Protein AF-A0A3L6JU92-F1 (afdb_monomer_lite)

Radius of gyration: 30.7 Å; chains: 1; bounding box: 66×72×70 Å

pLDDT: mean 80.14, std 21.52, range [29.12, 98.44]

Foldseek 3Di:
DVVVVVVVVVCVVVVCDDPPDHDDDPDDDDDDDDPVVVVVVVCVPPVDDDPPPCVVVVVVVVVVVVLVVLLLVLLVVLLVHKAFLVRSQVVSCVPVVDGDDPVSRPVSLVVCVVVVQKDWDFPDPDDDTGIIIHGDPNNNVVSVVVVVVVVVVVCVVQVVVWFAAPQPRDTDGPFADWDDDPNDIGGHNYPVSVVVVVVVD

Sequence (201 aa):
MKRWVDRYFRLCREGYISGNTFVRDENESRSQYDSGLVLGIAWSVCGMSKPQDDSAQTQKEMSDIISDFSQFYVLLLLSEGALHGYGLIKHFRKRTGMTLSAGTLYPFLQKLEQRRLISQSDMSVGKRPKLVYSLTKKGRKFTEGLFRRFAAMTASAIEPSLETCACCGVRVYGGGHHEEVGGKIMAFCCRHCAAAFKRQT

Structure (mmCIF, N/CA/C/O backbone):
data_AF-A0A3L6JU92-F1
#
_entry.id   AF-A0A3L6JU92-F1
#
loop_
_atom_site.group_PDB
_atom_site.id
_atom_site.type_symbol
_atom_site.label_atom_id
_atom_site.label_alt_id
_atom_site.label_comp_id
_atom_site.label_asym_id
_atom_site.label_entity_id
_atom_site.label_seq_id
_atom_site.pdbx_PDB_ins_code
_atom_site.Cartn_x
_atom_site.Cartn_y
_atom_site.Cartn_z
_atom_site.occupancy
_atom_site.B_iso_or_equiv
_atom_site.auth_seq_id
_atom_site.auth_comp_id
_atom_site.auth_asym_id
_atom_site.auth_atom_id
_atom_site.pdbx_PDB_model_num
ATOM 1 N N . MET A 1 1 ? 33.963 52.609 19.189 1.00 41.31 1 MET A N 1
ATOM 2 C CA . MET A 1 1 ? 32.569 52.260 18.834 1.00 41.31 1 MET A CA 1
ATOM 3 C C . MET A 1 1 ? 32.224 52.604 17.376 1.00 41.31 1 MET A C 1
ATOM 5 O O . MET A 1 1 ? 31.940 51.676 16.636 1.00 41.31 1 MET A O 1
ATOM 9 N N . LYS A 1 2 ? 32.361 53.859 16.901 1.00 40.81 2 LYS A N 1
ATOM 10 C CA . LYS A 1 2 ? 32.073 54.234 15.488 1.00 40.81 2 LYS A CA 1
ATOM 11 C C . LYS A 1 2 ? 32.932 53.511 14.426 1.00 40.81 2 LYS A C 1
ATOM 13 O O . LYS A 1 2 ? 32.393 52.980 13.469 1.00 40.81 2 LYS A O 1
ATOM 18 N N . ARG A 1 3 ? 34.246 53.354 14.660 1.00 42.22 3 ARG A N 1
ATOM 19 C CA . ARG A 1 3 ? 35.174 52.654 13.734 1.00 42.22 3 ARG A CA 1
ATOM 20 C C . ARG A 1 3 ? 34.853 51.171 13.482 1.00 42.22 3 ARG A C 1
ATOM 22 O O . ARG A 1 3 ? 35.354 50.616 12.511 1.00 42.22 3 ARG A O 1
ATOM 29 N N . TRP A 1 4 ? 34.078 50.523 14.354 1.00 44.81 4 TRP A N 1
ATOM 30 C CA . TRP A 1 4 ? 33.784 49.089 14.251 1.00 44.81 4 TRP A CA 1
ATOM 31 C C . TRP A 1 4 ? 32.536 48.824 13.400 1.00 44.81 4 TRP A C 1
ATOM 33 O O . TRP A 1 4 ? 32.557 47.960 12.529 1.00 44.81 4 TRP A O 1
ATOM 43 N N . VAL A 1 5 ? 31.499 49.648 13.570 1.00 51.84 5 VAL A N 1
ATOM 44 C CA . VAL A 1 5 ? 30.265 49.592 12.770 1.00 51.84 5 VAL A CA 1
ATOM 45 C C . VAL A 1 5 ? 30.562 49.889 11.297 1.00 51.84 5 VAL A C 1
ATOM 47 O O . VAL A 1 5 ? 30.142 49.136 10.422 1.00 51.84 5 VAL A O 1
ATOM 50 N N . ASP A 1 6 ? 31.392 50.899 11.019 1.00 53.16 6 ASP A N 1
ATOM 51 C CA . ASP A 1 6 ? 31.799 51.236 9.647 1.00 53.16 6 ASP A CA 1
ATOM 52 C C . ASP A 1 6 ? 32.640 50.135 8.980 1.00 53.16 6 ASP A C 1
ATOM 54 O O . ASP A 1 6 ? 32.612 49.987 7.757 1.00 53.16 6 ASP A O 1
ATOM 58 N N . ARG A 1 7 ? 33.389 49.347 9.766 1.00 53.94 7 ARG A N 1
ATOM 59 C CA . ARG A 1 7 ? 34.161 48.202 9.260 1.00 53.94 7 ARG A CA 1
ATOM 60 C C . ARG A 1 7 ? 33.241 47.016 8.953 1.00 53.94 7 ARG A C 1
ATOM 62 O O . ARG A 1 7 ? 33.395 46.404 7.903 1.00 53.94 7 ARG A O 1
ATOM 69 N N . TYR A 1 8 ? 32.249 46.745 9.803 1.00 56.06 8 TYR A N 1
ATOM 70 C CA . TYR A 1 8 ? 31.265 45.676 9.596 1.00 56.06 8 TYR A CA 1
ATOM 71 C C . TYR A 1 8 ? 30.412 45.905 8.336 1.00 56.06 8 TYR A C 1
ATOM 73 O O . TYR A 1 8 ? 30.305 45.026 7.484 1.00 56.06 8 TYR A O 1
ATOM 81 N N . PHE A 1 9 ? 29.888 47.122 8.147 1.00 53.84 9 PHE A N 1
ATOM 82 C CA . PHE A 1 9 ? 29.114 47.469 6.948 1.00 53.84 9 PHE A CA 1
ATOM 83 C C . PHE A 1 9 ? 29.938 47.442 5.653 1.00 53.84 9 PHE A C 1
ATOM 85 O O . PHE A 1 9 ? 29.368 47.229 4.583 1.00 53.84 9 PHE A O 1
ATOM 92 N N . ARG A 1 10 ? 31.258 47.655 5.728 1.00 57.94 10 ARG A N 1
ATOM 93 C CA . ARG A 1 10 ? 32.163 47.555 4.575 1.00 57.94 10 ARG A CA 1
ATOM 94 C C . ARG A 1 10 ? 32.380 46.096 4.166 1.00 57.94 10 ARG A C 1
ATOM 96 O O . ARG A 1 10 ? 32.193 45.768 3.002 1.00 57.94 10 ARG A O 1
ATOM 103 N N . LEU A 1 11 ? 32.625 45.218 5.140 1.00 53.25 11 LEU A N 1
ATOM 104 C CA . LEU A 1 11 ? 32.840 43.783 4.915 1.00 53.25 11 LEU A CA 1
ATOM 105 C C . LEU A 1 11 ? 31.586 43.053 4.404 1.00 53.25 11 LEU A C 1
ATOM 107 O O . LEU A 1 11 ? 31.700 42.171 3.557 1.00 53.25 11 LEU A O 1
ATOM 111 N N . CYS A 1 12 ? 30.385 43.457 4.838 1.00 53.75 12 CYS A N 1
ATOM 112 C CA . CYS A 1 12 ? 29.135 42.958 4.247 1.00 53.75 12 CYS A CA 1
ATOM 113 C C . CYS A 1 12 ? 28.950 43.414 2.791 1.00 53.75 12 CYS A C 1
ATOM 115 O O . CYS A 1 12 ? 28.436 42.660 1.971 1.00 53.75 12 CYS A O 1
ATOM 117 N N . ARG A 1 13 ? 29.368 44.642 2.450 1.00 52.06 13 ARG A N 1
ATOM 118 C CA . ARG A 1 13 ? 29.238 45.193 1.089 1.00 52.06 13 ARG A CA 1
ATOM 119 C C . ARG A 1 13 ? 30.250 44.581 0.114 1.00 52.06 13 ARG A C 1
ATOM 121 O O . ARG A 1 13 ? 29.962 44.484 -1.071 1.00 52.06 13 ARG A O 1
ATOM 128 N N . GLU A 1 14 ? 31.400 44.155 0.630 1.00 47.53 14 GLU A N 1
ATOM 129 C CA . GLU A 1 14 ? 32.474 43.470 -0.103 1.00 47.53 14 GLU A CA 1
ATOM 130 C C . GLU A 1 14 ? 32.277 41.939 -0.172 1.00 47.53 14 GLU A C 1
ATOM 132 O O . GLU A 1 14 ? 33.113 41.242 -0.737 1.00 47.53 14 GLU A O 1
ATOM 137 N N . GLY A 1 15 ? 31.169 41.404 0.364 1.00 44.56 15 GLY A N 1
ATOM 138 C CA . GLY A 1 15 ? 30.793 39.990 0.224 1.00 44.56 15 GLY A CA 1
ATOM 139 C C . GLY A 1 15 ? 31.540 39.010 1.137 1.00 44.56 15 GLY A C 1
ATOM 140 O O . GLY A 1 15 ? 31.366 37.804 0.997 1.00 44.56 15 GLY A O 1
ATOM 141 N N . TYR A 1 16 ? 32.325 39.500 2.101 1.00 44.38 16 TYR A N 1
ATOM 142 C CA . TYR A 1 16 ? 33.083 38.658 3.042 1.00 44.38 16 TYR A CA 1
ATOM 143 C C . TYR A 1 16 ? 32.228 38.062 4.172 1.00 44.38 16 TYR A C 1
ATOM 145 O O . TYR A 1 16 ? 32.711 37.241 4.951 1.00 44.38 16 TYR A O 1
ATOM 153 N N . ILE A 1 17 ? 30.960 38.471 4.281 1.00 48.62 17 ILE A N 1
ATOM 154 C CA . ILE A 1 17 ? 30.013 37.978 5.284 1.00 48.62 17 ILE A CA 1
ATOM 155 C C . ILE A 1 17 ? 28.698 37.646 4.572 1.00 48.62 17 ILE A C 1
ATOM 157 O O . ILE A 1 17 ? 27.932 38.542 4.221 1.00 48.62 17 ILE A O 1
ATOM 161 N N . SER A 1 18 ? 28.427 36.356 4.366 1.00 38.25 18 SER A N 1
ATOM 162 C CA . SER A 1 18 ? 27.116 35.854 3.944 1.00 38.25 18 SER A CA 1
ATOM 163 C C . SER A 1 18 ? 26.576 34.914 5.014 1.00 38.25 18 SER A C 1
ATOM 165 O O . SER A 1 18 ? 27.141 33.844 5.242 1.00 38.25 18 SER A O 1
ATOM 167 N N . GLY A 1 19 ? 25.484 35.298 5.673 1.00 42.59 19 GLY A N 1
ATOM 168 C CA . GLY A 1 19 ? 24.901 34.478 6.734 1.00 42.59 19 GLY A CA 1
ATOM 169 C C . GLY A 1 19 ? 25.833 34.309 7.940 1.00 42.59 19 GLY A C 1
ATOM 170 O O . GLY A 1 19 ? 26.910 34.890 8.011 1.00 42.59 19 GLY A O 1
ATOM 171 N N . ASN A 1 20 ? 25.389 33.537 8.927 1.00 42.16 20 ASN A N 1
ATOM 172 C CA . ASN A 1 20 ? 25.967 33.417 10.274 1.00 42.16 20 ASN A CA 1
ATOM 173 C C . ASN A 1 20 ? 27.385 32.794 10.366 1.00 42.16 20 ASN A C 1
ATOM 175 O O . ASN A 1 20 ? 27.765 32.268 11.410 1.00 42.16 20 ASN A O 1
ATOM 179 N N . THR A 1 21 ? 28.181 32.830 9.302 1.00 39.19 21 THR A N 1
ATOM 180 C CA . THR A 1 21 ? 29.506 32.210 9.225 1.00 39.19 21 THR A CA 1
ATOM 181 C C . THR A 1 21 ? 30.574 33.257 8.944 1.00 39.19 21 THR A C 1
ATOM 183 O O . THR A 1 21 ? 30.688 33.780 7.840 1.00 39.19 21 THR A O 1
ATOM 186 N N . PHE A 1 22 ? 31.372 33.548 9.969 1.00 37.78 22 PHE A N 1
ATOM 187 C CA . PHE A 1 22 ? 32.614 34.304 9.858 1.00 37.78 22 PHE A CA 1
ATOM 188 C C . PHE A 1 22 ? 33.692 33.388 9.256 1.00 37.78 22 PHE A C 1
ATOM 190 O O . PHE A 1 22 ? 33.994 32.340 9.834 1.00 37.78 22 PHE A O 1
ATOM 197 N N . VAL A 1 23 ? 34.251 33.747 8.095 1.00 38.84 23 VAL A N 1
ATOM 198 C CA . VAL A 1 23 ? 35.410 33.042 7.525 1.00 38.84 23 VAL A CA 1
ATOM 199 C C . VAL A 1 23 ? 36.610 33.308 8.435 1.00 38.84 23 VAL A C 1
ATOM 201 O O . VAL A 1 23 ? 36.960 34.455 8.703 1.00 38.84 23 VAL A O 1
ATOM 204 N N . ARG A 1 24 ? 37.192 32.232 8.969 1.00 34.03 24 ARG A N 1
ATOM 205 C CA . ARG A 1 24 ? 38.372 32.255 9.841 1.00 34.03 24 ARG A CA 1
ATOM 206 C C . ARG A 1 24 ? 39.581 32.749 9.047 1.00 34.03 24 ARG A C 1
ATOM 208 O O . ARG A 1 24 ? 40.009 32.061 8.128 1.00 34.03 24 ARG A O 1
ATOM 215 N N . ASP A 1 25 ? 40.140 33.884 9.448 1.00 30.48 25 ASP A N 1
ATOM 216 C CA . ASP A 1 25 ? 41.501 34.277 9.085 1.00 30.48 25 ASP A CA 1
ATOM 217 C C . ASP A 1 25 ? 42.452 33.748 10.176 1.00 30.48 25 ASP A C 1
ATOM 219 O O . ASP A 1 25 ? 42.245 33.996 11.370 1.00 30.48 25 ASP A O 1
ATOM 223 N N . GLU A 1 26 ? 43.442 32.938 9.794 1.00 36.06 26 GLU A N 1
ATOM 224 C CA . GLU A 1 26 ? 44.390 32.276 10.702 1.00 36.06 26 GLU A CA 1
ATOM 225 C C . GLU A 1 26 ? 45.499 33.229 11.170 1.00 36.06 26 GLU A C 1
ATOM 227 O O . GLU A 1 26 ? 46.673 32.897 11.060 1.00 36.06 26 GLU A O 1
ATOM 232 N N . ASN A 1 27 ? 45.181 34.427 11.677 1.00 35.81 27 ASN A N 1
ATOM 233 C CA . ASN A 1 27 ? 46.196 35.226 12.376 1.00 35.81 27 ASN A CA 1
ATOM 234 C C . ASN A 1 27 ? 45.660 36.431 13.170 1.00 35.81 27 ASN A C 1
ATOM 236 O O . ASN A 1 27 ? 46.101 37.549 12.940 1.00 35.81 27 ASN A O 1
ATOM 240 N N . GLU A 1 28 ? 44.755 36.265 14.144 1.00 33.09 28 GLU A N 1
ATOM 241 C CA . GLU A 1 28 ? 44.683 37.276 15.216 1.00 33.09 28 GLU A CA 1
ATOM 242 C C . GLU A 1 28 ? 44.040 36.799 16.524 1.00 33.09 28 GLU A C 1
ATOM 244 O O . GLU A 1 28 ? 43.070 36.042 16.575 1.00 33.09 28 GLU A O 1
ATOM 249 N N . SER A 1 29 ? 44.652 37.249 17.612 1.00 29.12 29 SER A N 1
ATOM 250 C CA . SER A 1 29 ? 44.500 36.807 18.991 1.00 29.12 29 SER A CA 1
ATOM 251 C C . SER A 1 29 ? 43.124 37.105 19.597 1.00 29.12 29 SER A C 1
ATOM 253 O O . SER A 1 29 ? 42.680 38.247 19.662 1.00 29.12 29 SER A O 1
ATOM 255 N N . ARG A 1 30 ? 42.501 36.043 20.119 1.00 35.50 30 ARG A N 1
ATOM 256 C CA . ARG A 1 30 ? 41.515 35.958 21.216 1.00 35.50 30 ARG A CA 1
ATOM 257 C C . ARG A 1 30 ? 40.976 37.302 21.754 1.00 35.50 30 ARG A C 1
ATOM 259 O O . ARG A 1 30 ? 41.591 37.932 22.610 1.00 35.50 30 ARG A O 1
ATOM 266 N N . SER A 1 31 ? 39.750 37.650 21.363 1.00 33.78 31 SER A N 1
ATOM 267 C CA . SER A 1 31 ? 38.933 38.645 22.061 1.00 33.78 31 SER A CA 1
ATOM 268 C C . SER A 1 31 ? 37.570 38.046 22.411 1.00 33.78 31 SER A C 1
ATOM 270 O O . SER A 1 31 ? 36.797 37.662 21.536 1.00 33.78 31 SER A O 1
ATOM 272 N N . GLN A 1 32 ? 37.327 37.898 23.715 1.00 38.41 32 GLN A N 1
ATOM 273 C CA . GLN A 1 32 ? 36.057 37.493 24.314 1.00 38.41 32 GLN A CA 1
ATOM 274 C C . GLN A 1 32 ? 35.015 38.591 24.083 1.00 38.41 32 GLN A C 1
ATOM 276 O O . GLN A 1 32 ? 34.935 39.543 24.854 1.00 38.41 32 GLN A O 1
ATOM 281 N N . TYR A 1 33 ? 34.186 38.445 23.057 1.00 43.53 33 TYR A N 1
ATOM 282 C CA . TYR A 1 33 ? 32.917 39.157 22.985 1.00 43.53 33 TYR A CA 1
ATOM 283 C C . TYR A 1 33 ? 31.825 38.148 22.661 1.00 43.53 33 TYR A C 1
ATOM 285 O O . TYR A 1 33 ? 31.923 37.414 21.679 1.00 43.53 33 TYR A O 1
ATOM 293 N N . ASP A 1 34 ? 30.820 38.084 23.535 1.00 42.22 34 ASP A N 1
ATOM 294 C CA . ASP A 1 34 ? 29.645 37.235 23.372 1.00 42.22 34 ASP A CA 1
ATOM 295 C C . ASP A 1 34 ? 28.876 37.691 22.126 1.00 42.22 34 ASP A C 1
ATOM 297 O O . ASP A 1 34 ? 28.191 38.721 22.110 1.00 42.22 34 ASP A O 1
ATOM 301 N N . SER A 1 35 ? 29.067 36.945 21.042 1.00 47.22 35 SER A N 1
ATOM 302 C CA . SER A 1 35 ? 28.526 37.211 19.712 1.00 47.22 35 SER A CA 1
ATOM 303 C C . SER A 1 35 ? 26.995 37.283 19.706 1.00 47.22 35 SER A C 1
ATOM 305 O O . SER A 1 35 ? 26.427 37.936 18.830 1.00 47.22 35 SER A O 1
ATOM 307 N N . GLY A 1 36 ? 26.324 36.716 20.716 1.00 49.19 36 GLY A N 1
ATOM 308 C CA . GLY A 1 36 ? 24.875 36.815 20.889 1.00 49.19 36 GLY A CA 1
ATOM 309 C C . GLY A 1 36 ? 24.380 38.227 21.223 1.00 49.19 36 GLY A C 1
ATOM 310 O O . GLY A 1 36 ? 23.327 38.639 20.734 1.00 49.19 36 GLY A O 1
ATOM 311 N N . LEU A 1 37 ? 25.142 39.008 21.997 1.00 49.94 37 LEU A N 1
ATOM 312 C CA . LEU A 1 37 ? 24.703 40.334 22.451 1.00 49.94 37 LEU A CA 1
ATOM 313 C C . LEU A 1 37 ? 24.786 41.381 21.329 1.00 49.94 37 LEU A C 1
ATOM 315 O O . LEU A 1 37 ? 23.904 42.227 21.179 1.00 49.94 37 LEU A O 1
ATOM 319 N N . VAL A 1 38 ? 25.833 41.297 20.504 1.00 53.28 38 VAL A N 1
ATOM 320 C CA . VAL A 1 38 ? 26.065 42.220 19.382 1.00 53.28 38 VAL A CA 1
ATOM 321 C C . VAL A 1 38 ? 25.067 41.969 18.245 1.00 53.28 38 VAL A C 1
ATOM 323 O O . VAL A 1 38 ? 24.542 42.924 17.670 1.00 53.28 38 VAL A O 1
ATOM 326 N N . LEU A 1 39 ? 24.733 40.701 17.974 1.00 53.81 39 LEU A N 1
ATOM 327 C CA . LEU A 1 39 ? 23.690 40.322 17.011 1.00 53.81 39 LEU A CA 1
ATOM 328 C C . LEU A 1 39 ? 22.283 40.720 17.494 1.00 53.81 39 LEU A C 1
ATOM 330 O O . LEU A 1 39 ? 21.469 41.190 16.699 1.00 53.81 39 LEU A O 1
ATOM 334 N N . GLY A 1 40 ? 22.008 40.611 18.799 1.00 51.66 40 GLY A N 1
ATOM 335 C CA . GLY A 1 40 ? 20.731 41.024 19.390 1.00 51.66 40 GLY A CA 1
ATOM 336 C C . GLY A 1 40 ? 20.456 42.528 19.276 1.00 51.66 40 GLY A C 1
ATOM 337 O O . GLY A 1 40 ? 19.343 42.932 18.940 1.00 51.66 40 GLY A O 1
ATOM 338 N N . ILE A 1 41 ? 21.478 43.365 19.489 1.00 57.53 41 ILE A N 1
ATOM 339 C CA . ILE A 1 41 ? 21.356 44.826 19.353 1.00 57.53 41 ILE A CA 1
ATOM 340 C C . ILE A 1 41 ? 21.172 45.223 17.880 1.00 57.53 41 ILE A C 1
ATOM 342 O O . ILE A 1 41 ? 20.345 46.084 17.582 1.00 57.53 41 ILE A O 1
ATOM 346 N N . ALA A 1 42 ? 21.874 44.567 16.948 1.00 54.28 42 ALA A N 1
ATOM 347 C CA . ALA A 1 42 ? 21.726 44.826 15.514 1.00 54.28 42 ALA A CA 1
ATOM 348 C C . ALA A 1 42 ? 20.294 44.552 15.008 1.00 54.28 42 ALA A C 1
ATOM 350 O O . ALA A 1 42 ? 19.745 45.351 14.247 1.00 54.28 42 ALA A O 1
ATOM 351 N N . TRP A 1 43 ? 19.648 43.481 15.486 1.00 52.50 43 TRP A N 1
ATOM 352 C CA . TRP A 1 43 ? 18.254 43.178 15.136 1.00 52.50 43 TRP A CA 1
ATOM 353 C C . TRP A 1 43 ? 17.253 44.207 15.663 1.00 52.50 43 TRP A C 1
ATOM 355 O O . TRP A 1 43 ? 16.300 44.546 14.962 1.00 52.50 43 TRP A O 1
ATOM 365 N N . SER A 1 44 ? 17.469 44.731 16.871 1.00 50.47 44 SER A N 1
ATOM 366 C CA . SER A 1 44 ? 16.529 45.667 17.496 1.00 50.47 44 SER A CA 1
ATOM 367 C C . SER A 1 44 ? 16.568 47.072 16.880 1.00 50.47 44 SER A C 1
ATOM 369 O O . SER A 1 44 ? 15.600 47.816 17.015 1.00 50.47 44 SER A O 1
ATOM 371 N N . VAL A 1 45 ? 17.666 47.440 16.208 1.00 56.94 45 VAL A N 1
ATOM 372 C CA . VAL A 1 45 ? 17.879 48.784 15.637 1.00 56.94 45 VAL A CA 1
ATOM 373 C C . VAL A 1 45 ? 17.476 48.871 14.158 1.00 56.94 45 VAL A C 1
ATOM 375 O O . VAL A 1 45 ? 17.015 49.921 13.720 1.00 56.94 45 VAL A O 1
ATOM 378 N N . CYS A 1 46 ? 17.605 47.790 13.380 1.00 55.66 46 CYS A N 1
ATOM 379 C CA . CYS A 1 46 ? 17.367 47.826 11.928 1.00 55.66 46 CYS A CA 1
ATOM 380 C C . CYS A 1 46 ? 15.937 47.472 11.478 1.00 55.66 46 CYS A C 1
ATOM 382 O O . CYS A 1 46 ? 15.671 47.527 10.281 1.00 55.66 46 CYS A O 1
ATOM 384 N N . GLY A 1 47 ? 15.017 47.102 12.378 1.00 45.94 47 GLY A N 1
ATOM 385 C CA . GLY A 1 47 ? 13.631 46.772 12.000 1.00 45.94 47 GLY A CA 1
ATOM 386 C C . GLY A 1 47 ? 13.505 45.612 10.998 1.00 45.94 47 GLY A C 1
ATOM 387 O O . GLY A 1 47 ? 12.479 45.476 10.337 1.00 45.94 47 GLY A O 1
ATOM 388 N N . MET A 1 48 ? 14.545 44.784 10.861 1.00 44.91 48 MET A N 1
ATOM 389 C CA . MET A 1 48 ? 14.539 43.625 9.975 1.00 44.91 48 MET A CA 1
ATOM 390 C C . MET A 1 48 ? 13.852 42.466 10.698 1.00 44.91 48 MET A C 1
ATOM 392 O O . MET A 1 48 ? 14.248 42.093 11.805 1.00 44.91 48 MET A O 1
ATOM 396 N N . SER A 1 49 ? 12.807 41.910 10.087 1.00 52.00 49 SER A N 1
ATOM 397 C CA . SER A 1 49 ? 12.138 40.696 10.555 1.00 52.00 49 SER A CA 1
ATOM 398 C C . SER A 1 49 ? 13.160 39.573 10.763 1.00 52.00 49 SER A C 1
ATOM 400 O O . SER A 1 49 ? 14.097 39.417 9.977 1.00 52.00 49 SER A O 1
ATOM 402 N N . LYS A 1 50 ? 12.991 38.787 11.840 1.00 52.25 50 LYS A N 1
ATOM 403 C CA . LYS A 1 50 ? 13.815 37.593 12.085 1.00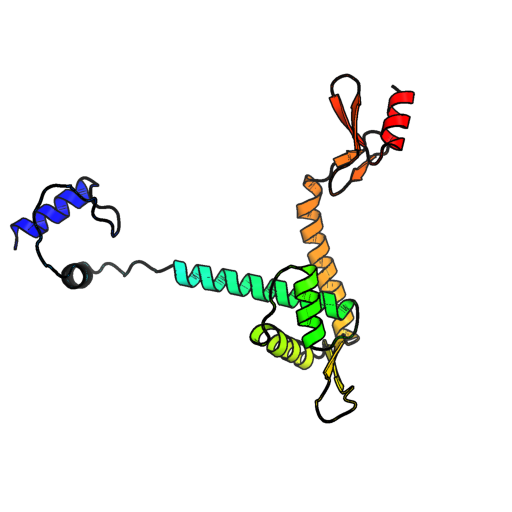 52.25 50 LYS A CA 1
ATOM 404 C C . LYS A 1 50 ? 13.798 36.697 10.835 1.00 52.25 50 LYS A C 1
ATOM 406 O O . LYS A 1 50 ? 12.721 36.545 10.254 1.00 52.25 50 LYS A O 1
ATOM 411 N N . PRO A 1 51 ? 14.930 36.083 10.442 1.00 50.12 51 PRO A N 1
ATOM 412 C CA . PRO A 1 51 ? 14.910 35.048 9.415 1.00 50.12 51 PRO A CA 1
ATOM 413 C C . PRO A 1 51 ? 13.921 33.959 9.848 1.00 50.12 51 PRO A C 1
ATOM 415 O O . PRO A 1 51 ? 13.993 33.473 10.979 1.00 50.12 51 PRO A O 1
ATOM 418 N N . GLN A 1 52 ? 12.947 33.654 8.989 1.00 56.38 52 GLN A N 1
ATOM 419 C CA . GLN A 1 52 ? 11.987 32.585 9.235 1.00 56.38 52 GLN A CA 1
ATOM 420 C C . GLN A 1 52 ? 12.754 31.262 9.254 1.00 56.38 52 GLN A C 1
ATOM 422 O O . GLN A 1 52 ? 13.482 30.936 8.320 1.00 56.38 52 GLN A O 1
ATOM 427 N N . ASP A 1 53 ? 12.650 30.536 10.363 1.00 55.69 53 ASP A N 1
ATOM 428 C CA . ASP A 1 53 ? 13.214 29.198 10.484 1.00 55.69 53 ASP A CA 1
ATOM 429 C C . ASP A 1 53 ? 12.306 28.204 9.744 1.00 55.69 53 ASP A C 1
ATOM 431 O O . ASP A 1 53 ? 11.469 27.518 10.334 1.00 55.69 53 ASP A O 1
ATOM 435 N N . ASP A 1 54 ? 12.455 28.156 8.420 1.00 62.28 54 ASP A N 1
ATOM 436 C CA . ASP A 1 54 ? 11.720 27.250 7.530 1.00 62.28 54 ASP A CA 1
ATOM 437 C C . ASP A 1 54 ? 12.072 25.765 7.776 1.00 62.28 54 ASP A C 1
ATOM 439 O O . ASP A 1 54 ? 11.387 24.857 7.289 1.00 62.28 54 ASP A O 1
ATOM 443 N N . SER A 1 55 ? 13.119 25.484 8.565 1.00 64.25 55 SER A N 1
ATOM 444 C CA . SER A 1 55 ? 13.592 24.123 8.831 1.00 64.25 55 SER A CA 1
ATOM 445 C C . SER A 1 55 ? 12.629 23.332 9.723 1.00 64.25 55 SER A C 1
ATOM 447 O O . SER A 1 55 ? 12.362 22.159 9.451 1.00 64.25 55 SER A O 1
ATOM 449 N N . ALA A 1 56 ? 12.029 23.975 10.731 1.00 74.12 56 ALA A N 1
ATOM 450 C CA . ALA A 1 56 ? 11.047 23.348 11.615 1.00 74.12 56 ALA A CA 1
ATOM 451 C C . ALA A 1 56 ? 9.719 23.064 10.891 1.00 74.12 56 ALA A C 1
ATOM 453 O O . ALA A 1 56 ? 9.097 22.017 11.098 1.00 74.12 56 ALA A O 1
ATOM 454 N N . GLN A 1 57 ? 9.307 23.973 10.003 1.00 80.00 57 GLN A N 1
ATOM 455 C CA . GLN A 1 57 ? 8.099 23.821 9.194 1.00 80.00 57 GLN A CA 1
ATOM 456 C C . GLN A 1 57 ? 8.239 22.655 8.202 1.00 80.00 57 GLN A C 1
ATOM 458 O O . GLN A 1 57 ? 7.378 21.776 8.156 1.00 80.00 57 GLN A O 1
ATOM 463 N N . THR A 1 58 ? 9.371 22.584 7.497 1.00 82.75 58 THR A N 1
ATOM 464 C CA . THR A 1 58 ? 9.670 21.504 6.542 1.00 82.75 58 THR A CA 1
ATOM 465 C C . THR A 1 58 ? 9.707 20.131 7.228 1.00 82.75 58 THR A C 1
ATOM 467 O O . THR A 1 58 ? 9.147 19.156 6.725 1.00 82.75 58 THR A O 1
ATOM 470 N N . GLN A 1 59 ? 10.307 20.040 8.423 1.00 82.56 59 GLN A N 1
ATOM 471 C CA . GLN A 1 59 ? 10.344 18.794 9.203 1.00 82.56 59 GLN A CA 1
ATOM 472 C C . GLN A 1 59 ? 8.946 18.305 9.594 1.00 82.56 59 GLN A C 1
ATOM 474 O O . GLN A 1 59 ? 8.662 17.103 9.540 1.00 82.56 59 GLN A O 1
ATOM 479 N N . LYS A 1 60 ? 8.060 19.230 9.974 1.00 83.81 60 LYS A N 1
ATOM 480 C CA . LYS A 1 60 ? 6.6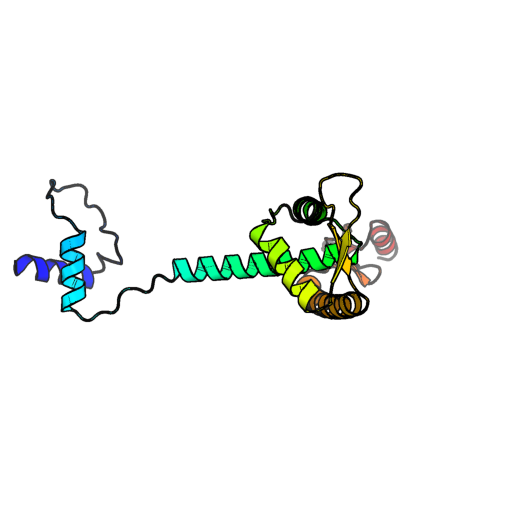79 18.902 10.322 1.00 83.81 60 LYS A CA 1
ATOM 481 C C . LYS A 1 60 ? 5.907 18.380 9.108 1.00 83.81 60 LYS A C 1
ATOM 483 O O . LYS A 1 60 ? 5.245 17.351 9.219 1.00 83.81 60 LYS A O 1
ATOM 488 N N . GLU A 1 61 ? 6.024 19.037 7.958 1.00 86.12 61 GLU A N 1
ATOM 489 C CA . GLU A 1 61 ? 5.340 18.628 6.723 1.00 86.12 61 GLU A CA 1
ATOM 490 C C . GLU A 1 61 ? 5.764 17.229 6.262 1.00 86.12 61 GLU A C 1
ATOM 492 O O . GLU A 1 61 ? 4.919 16.389 5.951 1.00 86.12 61 GLU A O 1
ATOM 497 N N . MET A 1 62 ? 7.065 16.928 6.303 1.00 86.50 62 MET A N 1
ATOM 498 C CA . MET A 1 62 ? 7.573 15.591 5.981 1.00 86.50 62 MET A CA 1
ATOM 499 C C . MET A 1 62 ? 7.020 14.515 6.926 1.00 86.50 62 MET A C 1
ATOM 501 O O . MET A 1 62 ? 6.652 13.425 6.483 1.00 86.50 62 MET A O 1
ATOM 505 N N . SER A 1 63 ? 6.936 14.816 8.224 1.00 84.75 63 SER A N 1
ATOM 506 C CA . SER A 1 63 ? 6.358 13.909 9.223 1.00 84.75 63 SER A CA 1
ATOM 507 C C . SER A 1 63 ? 4.872 13.636 8.960 1.00 84.75 63 SER A C 1
ATOM 509 O O . SER A 1 63 ? 4.428 12.485 9.029 1.00 84.75 63 SER A O 1
ATOM 511 N N . ASP A 1 64 ? 4.112 14.673 8.597 1.00 88.19 64 ASP A N 1
ATOM 512 C CA . ASP A 1 64 ? 2.687 14.563 8.276 1.00 88.19 64 ASP A CA 1
ATOM 513 C C . ASP A 1 64 ? 2.474 13.668 7.033 1.00 88.19 64 ASP A C 1
ATOM 515 O O . ASP A 1 64 ? 1.662 12.741 7.071 1.00 88.19 64 ASP A O 1
ATOM 519 N N . ILE A 1 65 ? 3.296 13.824 5.987 1.00 90.06 65 ILE A N 1
ATOM 520 C CA . ILE A 1 65 ? 3.267 12.960 4.789 1.00 90.06 65 ILE A CA 1
ATOM 521 C C . ILE A 1 65 ? 3.547 11.490 5.141 1.00 90.06 65 ILE A C 1
ATOM 523 O O . ILE A 1 65 ? 2.853 10.582 4.672 1.00 90.06 65 ILE A O 1
ATOM 527 N N . ILE A 1 66 ? 4.550 11.229 5.985 1.00 88.38 66 ILE A N 1
ATOM 528 C CA . ILE A 1 66 ? 4.893 9.867 6.427 1.00 88.38 66 ILE A CA 1
ATOM 529 C C . ILE A 1 66 ? 3.744 9.248 7.232 1.00 88.38 66 ILE A C 1
ATOM 531 O O . ILE A 1 66 ? 3.439 8.056 7.086 1.00 88.38 66 ILE A O 1
ATOM 535 N N . SER A 1 67 ? 3.095 10.047 8.078 1.00 90.38 67 SER A N 1
ATOM 536 C CA . SER A 1 67 ? 1.922 9.632 8.844 1.00 90.38 67 SER A CA 1
ATOM 537 C C . SER A 1 67 ? 0.775 9.232 7.916 1.00 90.38 67 SER A C 1
ATOM 539 O O . SER A 1 67 ? 0.219 8.143 8.074 1.00 90.38 67 SER A O 1
ATOM 541 N N . ASP A 1 68 ? 0.471 10.044 6.905 1.00 92.19 68 ASP A N 1
ATOM 542 C CA . ASP A 1 68 ? -0.602 9.777 5.944 1.00 92.19 68 ASP A CA 1
ATOM 543 C C . ASP A 1 68 ? -0.328 8.526 5.101 1.00 92.19 68 ASP A C 1
ATOM 545 O O . ASP A 1 68 ? -1.210 7.672 4.947 1.00 92.19 68 ASP A O 1
ATOM 549 N N . PHE A 1 69 ? 0.912 8.344 4.634 1.00 93.94 69 PHE A N 1
ATOM 550 C CA . PHE A 1 69 ? 1.328 7.112 3.957 1.00 93.94 69 PHE A CA 1
ATOM 551 C C . PHE A 1 69 ? 1.130 5.883 4.854 1.00 93.94 69 PHE A C 1
ATOM 553 O O . PHE A 1 69 ? 0.583 4.860 4.430 1.00 93.94 69 PHE A O 1
ATOM 560 N N . SER A 1 70 ? 1.524 5.991 6.124 1.00 95.25 70 SER A N 1
ATOM 561 C CA . SER A 1 70 ? 1.383 4.900 7.085 1.00 95.25 70 SER A CA 1
ATOM 562 C C . SER A 1 70 ? -0.083 4.545 7.342 1.00 95.25 70 SER A C 1
ATOM 564 O O . SER A 1 70 ? -0.446 3.369 7.376 1.00 95.25 70 SER A O 1
ATOM 566 N N . GLN A 1 71 ? -0.946 5.553 7.472 1.00 95.50 71 GLN A N 1
ATOM 567 C CA . GLN A 1 71 ? -2.392 5.390 7.634 1.00 95.50 71 GLN A CA 1
ATOM 568 C C . GLN A 1 71 ? -3.040 4.734 6.405 1.00 95.50 71 GLN A C 1
ATOM 570 O O . GLN A 1 71 ? -3.852 3.814 6.546 1.00 95.50 71 GLN A O 1
ATOM 575 N N . PHE A 1 72 ? -2.648 5.147 5.196 1.00 96.12 72 PHE A N 1
ATOM 576 C CA . PHE A 1 72 ? -3.087 4.507 3.955 1.00 96.12 72 PHE A CA 1
ATOM 577 C C . PHE A 1 72 ? -2.695 3.023 3.923 1.00 96.12 72 PHE A C 1
ATOM 579 O O . PHE A 1 72 ? -3.525 2.162 3.625 1.00 96.12 72 PHE A O 1
ATOM 586 N N . TYR A 1 73 ? -1.460 2.698 4.309 1.00 96.88 73 TYR A N 1
ATOM 587 C CA . TYR A 1 73 ? -0.996 1.312 4.360 1.00 96.88 73 TYR A CA 1
ATOM 588 C C . TYR A 1 73 ? -1.745 0.476 5.412 1.00 96.88 73 TYR A C 1
ATOM 590 O O . TYR A 1 73 ? -2.016 -0.705 5.200 1.00 96.88 73 TYR A O 1
ATOM 598 N N . VAL A 1 74 ? -2.133 1.069 6.544 1.00 97.25 74 VAL A N 1
ATOM 599 C CA . VAL A 1 74 ? -2.984 0.394 7.540 1.00 97.25 74 VAL A CA 1
ATOM 600 C C . VAL A 1 74 ? -4.339 0.009 6.941 1.00 97.25 74 VAL A C 1
ATOM 602 O O . VAL A 1 74 ? -4.813 -1.101 7.183 1.00 97.25 74 VAL A O 1
ATOM 605 N N . LEU A 1 75 ? -4.950 0.877 6.126 1.00 97.56 75 LEU A N 1
ATOM 606 C CA . LEU A 1 75 ? -6.180 0.535 5.401 1.00 97.56 75 LEU A CA 1
ATOM 607 C C . LEU A 1 75 ? -5.961 -0.622 4.420 1.00 97.56 75 LEU A C 1
ATOM 609 O O . LEU A 1 75 ? -6.831 -1.486 4.320 1.00 97.56 75 LEU A O 1
ATOM 613 N N . LEU A 1 76 ? -4.810 -0.668 3.736 1.00 97.44 76 LEU A N 1
ATOM 614 C CA . LEU A 1 76 ? -4.435 -1.792 2.871 1.00 97.44 76 LEU A CA 1
ATOM 615 C C . LEU A 1 76 ? -4.384 -3.102 3.667 1.00 97.44 76 LEU A C 1
ATOM 617 O O . LEU A 1 76 ? -5.053 -4.062 3.294 1.00 97.44 76 LEU A O 1
ATOM 621 N N . LEU A 1 77 ? -3.698 -3.127 4.811 1.00 97.62 77 LEU A N 1
ATOM 622 C CA . LEU A 1 77 ? -3.632 -4.319 5.666 1.00 97.62 77 LEU A CA 1
ATOM 623 C C . LEU A 1 77 ? -5.018 -4.774 6.153 1.00 97.62 77 LEU A C 1
ATOM 625 O O . LEU A 1 77 ? -5.318 -5.963 6.130 1.00 97.62 77 LEU A O 1
ATOM 629 N N . LEU A 1 78 ? -5.884 -3.839 6.554 1.00 97.81 78 LEU A N 1
ATOM 630 C CA . LEU A 1 78 ? -7.253 -4.156 6.981 1.00 97.81 78 LEU A CA 1
ATOM 631 C C . LEU A 1 78 ? -8.170 -4.596 5.829 1.00 97.81 78 LEU A C 1
ATOM 633 O O . LEU A 1 78 ? -9.195 -5.236 6.074 1.00 97.81 78 LEU A O 1
ATOM 637 N N . SER A 1 79 ? -7.828 -4.248 4.585 1.00 97.31 79 SER A N 1
ATOM 638 C CA . SER A 1 79 ? -8.532 -4.730 3.393 1.00 97.31 79 SER A CA 1
ATOM 639 C C . SER A 1 79 ? -8.211 -6.184 3.058 1.00 97.31 79 SER A C 1
ATOM 641 O O . SER A 1 79 ? -9.066 -6.880 2.518 1.00 97.31 79 SER A O 1
ATOM 643 N N . GLU A 1 80 ? -7.027 -6.660 3.449 1.00 96.38 80 GLU A N 1
ATOM 644 C CA . GLU A 1 80 ? -6.609 -8.055 3.282 1.00 96.38 80 GLU A CA 1
ATOM 645 C C . GLU A 1 80 ? -7.212 -8.974 4.348 1.00 96.38 80 GLU A C 1
ATOM 647 O O . GLU A 1 80 ? -7.435 -10.157 4.098 1.00 96.38 80 GLU A O 1
ATOM 652 N N . GLY A 1 81 ? -7.493 -8.446 5.541 1.00 95.56 81 GLY A N 1
ATOM 653 C CA . GLY A 1 81 ? -8.100 -9.228 6.607 1.00 95.56 81 GLY A CA 1
ATOM 654 C C . GLY A 1 81 ? -8.203 -8.494 7.937 1.00 95.56 81 GLY A C 1
ATOM 655 O O . GLY A 1 81 ? -7.613 -7.438 8.158 1.00 95.56 81 GLY A O 1
ATOM 656 N N . ALA A 1 82 ? -8.975 -9.085 8.848 1.00 96.12 82 ALA A N 1
ATOM 657 C CA . ALA A 1 82 ? -9.122 -8.581 10.205 1.00 96.12 82 ALA A CA 1
ATOM 658 C C . ALA A 1 82 ? -7.823 -8.794 11.004 1.00 96.12 82 ALA A C 1
ATOM 660 O O . ALA A 1 82 ? -7.257 -9.887 10.992 1.00 96.12 82 ALA A O 1
ATOM 661 N N . LEU A 1 83 ? -7.347 -7.763 11.707 1.00 95.88 83 LEU A N 1
ATOM 662 C CA . LEU A 1 83 ? -6.061 -7.793 12.409 1.00 95.88 83 LEU A CA 1
ATOM 663 C C . LEU A 1 83 ? -6.127 -7.115 13.776 1.00 95.88 83 LEU A C 1
ATOM 665 O O . LEU A 1 83 ? -6.811 -6.114 13.981 1.00 95.88 83 LEU A O 1
ATOM 669 N N . HIS A 1 84 ? -5.340 -7.634 14.716 1.00 94.62 84 HIS A N 1
ATOM 670 C CA . HIS A 1 84 ? -5.064 -6.953 15.978 1.00 94.62 84 HIS A CA 1
ATOM 671 C C . HIS A 1 84 ? -4.156 -5.736 15.767 1.00 94.62 84 HIS A C 1
ATOM 673 O O . HIS A 1 84 ? -3.316 -5.737 14.865 1.00 94.62 84 HIS A O 1
ATOM 679 N N . GLY A 1 85 ? -4.231 -4.746 16.665 1.00 92.75 85 GLY A N 1
ATOM 680 C CA . GLY A 1 85 ? -3.392 -3.537 16.605 1.00 92.75 85 GLY A CA 1
ATOM 681 C C . GLY A 1 85 ? -1.889 -3.838 16.509 1.00 92.75 85 GLY A C 1
ATOM 682 O O . GLY A 1 85 ? -1.205 -3.333 15.624 1.00 92.75 85 GLY A O 1
ATOM 683 N N . TYR A 1 86 ? -1.378 -4.754 17.339 1.00 92.88 86 TYR A N 1
ATOM 684 C CA . TYR A 1 86 ? 0.020 -5.201 17.243 1.00 92.88 86 TYR A CA 1
ATOM 685 C C . TYR A 1 86 ? 0.330 -5.915 15.915 1.00 92.88 86 TYR A C 1
ATOM 687 O O . TYR A 1 86 ? 1.422 -5.767 15.365 1.00 92.88 86 TYR A O 1
ATOM 695 N N . GLY A 1 87 ? -0.639 -6.663 15.379 1.00 94.88 87 GLY A N 1
ATOM 696 C CA . GLY A 1 87 ? -0.535 -7.291 14.064 1.00 94.88 87 GLY A CA 1
ATOM 697 C C . GLY A 1 87 ? -0.319 -6.251 12.968 1.00 94.88 87 GLY A C 1
ATOM 698 O O . GLY A 1 87 ? 0.610 -6.397 12.181 1.00 94.88 87 GLY A O 1
ATOM 699 N N . LEU A 1 88 ? -1.089 -5.160 12.975 1.00 96.44 88 LEU A N 1
ATOM 700 C CA . LEU A 1 88 ? -0.929 -4.060 12.019 1.00 96.44 88 LEU A CA 1
ATOM 701 C C . LEU A 1 88 ? 0.486 -3.472 12.058 1.00 96.44 88 LEU A C 1
ATOM 703 O O . LEU A 1 88 ? 1.125 -3.377 11.015 1.00 96.44 88 LEU A O 1
ATOM 707 N N . ILE A 1 89 ? 1.019 -3.173 13.248 1.00 96.25 89 ILE A N 1
ATOM 708 C CA . ILE A 1 89 ? 2.389 -2.648 13.403 1.00 96.25 89 ILE A CA 1
ATOM 709 C C . ILE A 1 89 ? 3.426 -3.640 12.857 1.00 96.25 89 ILE A C 1
ATOM 711 O O . ILE A 1 89 ? 4.345 -3.261 12.128 1.00 96.25 89 ILE A O 1
ATOM 715 N N . LYS A 1 90 ? 3.278 -4.928 13.193 1.00 96.31 90 LYS A N 1
ATOM 716 C CA . LYS A 1 90 ? 4.203 -5.984 12.765 1.00 96.31 90 LYS A CA 1
ATOM 717 C C . LYS A 1 90 ? 4.180 -6.182 11.247 1.00 96.31 90 LYS A C 1
ATOM 719 O O . LYS A 1 90 ? 5.243 -6.273 10.634 1.00 96.31 90 LYS A O 1
ATOM 724 N N . HIS A 1 91 ? 2.992 -6.264 10.650 1.00 96.81 91 HIS A N 1
ATOM 725 C CA . HIS A 1 91 ? 2.823 -6.450 9.210 1.00 96.81 91 HIS A CA 1
ATOM 726 C C . HIS A 1 91 ? 3.275 -5.221 8.422 1.00 96.81 91 HIS A C 1
ATOM 728 O O . HIS A 1 91 ? 3.963 -5.390 7.417 1.00 96.81 91 HIS A O 1
ATOM 734 N N . PHE A 1 92 ? 2.972 -4.014 8.909 1.00 96.94 92 PHE A N 1
ATOM 735 C CA . PHE A 1 92 ? 3.465 -2.767 8.331 1.00 96.94 92 PHE A CA 1
ATOM 736 C C . PHE A 1 92 ? 4.993 -2.781 8.254 1.00 96.94 92 PHE A C 1
ATOM 738 O O . PHE A 1 92 ? 5.545 -2.748 7.158 1.00 96.94 92 PHE A O 1
ATOM 745 N N . ARG A 1 93 ? 5.674 -2.987 9.392 1.00 96.19 93 ARG A N 1
ATOM 746 C CA . ARG A 1 93 ? 7.143 -3.031 9.439 1.00 96.19 93 ARG A CA 1
ATOM 747 C C . ARG A 1 93 ? 7.733 -4.090 8.517 1.00 96.19 93 ARG A C 1
ATOM 749 O O . ARG A 1 93 ? 8.731 -3.835 7.856 1.00 96.19 93 ARG A O 1
ATOM 756 N N . LYS A 1 94 ? 7.121 -5.278 8.458 1.00 96.88 94 LYS A N 1
ATOM 757 C CA . LYS A 1 94 ? 7.594 -6.367 7.593 1.00 96.88 94 LYS A CA 1
ATOM 758 C C . LYS A 1 94 ? 7.560 -5.986 6.110 1.00 96.88 94 LYS A C 1
ATOM 760 O O . LYS A 1 94 ? 8.423 -6.440 5.370 1.00 96.88 94 LYS A O 1
ATOM 765 N N . ARG A 1 95 ? 6.558 -5.220 5.669 1.00 95.88 95 ARG A N 1
ATOM 766 C CA . ARG A 1 95 ? 6.366 -4.911 4.246 1.00 95.88 95 ARG A CA 1
ATOM 767 C C . ARG A 1 95 ? 7.009 -3.605 3.796 1.00 95.88 95 ARG A C 1
ATOM 769 O O . ARG A 1 95 ? 7.427 -3.527 2.650 1.00 95.88 95 ARG A O 1
ATOM 776 N N . THR A 1 96 ? 7.064 -2.597 4.661 1.00 94.31 96 THR A N 1
ATOM 777 C CA . THR A 1 96 ? 7.585 -1.267 4.307 1.00 94.31 96 THR A CA 1
ATOM 778 C C . THR A 1 96 ? 9.002 -1.026 4.820 1.00 94.31 96 THR A C 1
ATOM 780 O O . THR A 1 96 ? 9.651 -0.085 4.383 1.00 94.31 96 THR A O 1
ATOM 783 N N . GLY A 1 97 ? 9.478 -1.825 5.782 1.00 94.69 97 GLY A N 1
ATOM 784 C CA . GLY A 1 97 ? 10.726 -1.567 6.508 1.00 94.69 97 GLY A CA 1
ATOM 785 C C . GLY A 1 97 ? 10.630 -0.425 7.530 1.00 94.69 9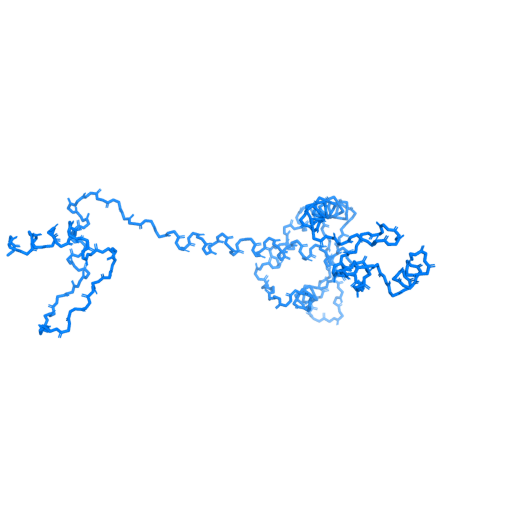7 GLY A C 1
ATOM 786 O O . GLY A 1 97 ? 11.551 -0.237 8.320 1.00 94.69 97 GLY A O 1
ATOM 787 N N . MET A 1 98 ? 9.511 0.305 7.574 1.00 92.62 98 MET A N 1
ATOM 788 C CA . MET A 1 98 ? 9.313 1.469 8.440 1.00 92.62 98 MET A CA 1
ATOM 789 C C . MET A 1 98 ? 8.657 1.091 9.773 1.00 92.62 98 MET A C 1
ATOM 791 O O . MET A 1 98 ? 7.937 0.095 9.888 1.00 92.62 98 MET A O 1
ATOM 795 N N . THR A 1 99 ? 8.865 1.907 10.805 1.00 89.75 99 THR A N 1
ATOM 796 C CA . THR A 1 99 ? 8.209 1.731 12.105 1.00 89.75 99 THR A CA 1
ATOM 797 C C . THR A 1 99 ? 6.916 2.539 12.174 1.00 89.75 99 THR A C 1
ATOM 799 O O . THR A 1 99 ? 6.894 3.742 11.941 1.00 89.75 99 THR A O 1
ATOM 802 N N . LEU A 1 100 ? 5.816 1.869 12.526 1.00 93.88 100 LEU A N 1
ATOM 803 C CA . LEU A 1 100 ? 4.543 2.523 12.814 1.00 93.88 100 LEU A CA 1
ATOM 804 C C . LEU A 1 100 ? 4.385 2.682 14.324 1.00 93.88 100 LEU A C 1
ATOM 806 O O . LEU A 1 100 ? 4.313 1.689 15.052 1.00 93.88 100 LEU A O 1
ATOM 810 N N . SER A 1 101 ? 4.331 3.926 14.794 1.00 92.44 101 SER A N 1
ATOM 811 C CA . SER A 1 101 ? 4.149 4.209 16.215 1.00 92.44 101 SER A CA 1
ATOM 812 C C . SER A 1 101 ? 2.716 3.898 16.671 1.00 92.44 101 SER A C 1
ATOM 814 O O . SER A 1 101 ? 1.746 4.058 15.924 1.00 92.44 101 SER A O 1
ATOM 816 N N . ALA A 1 102 ? 2.568 3.510 17.939 1.00 93.25 102 ALA A N 1
ATOM 817 C CA . ALA A 1 102 ? 1.256 3.376 18.570 1.00 93.25 102 ALA A CA 1
ATOM 818 C C . ALA A 1 102 ? 0.484 4.713 18.581 1.00 93.25 102 ALA A C 1
ATOM 820 O O . ALA A 1 102 ? -0.733 4.717 18.392 1.00 93.25 102 ALA A O 1
ATOM 821 N N . GLY A 1 103 ? 1.197 5.835 18.742 1.00 92.44 103 GLY A N 1
ATOM 822 C CA . GLY A 1 103 ? 0.629 7.187 18.727 1.00 92.44 103 GLY A CA 1
ATOM 823 C C . GLY A 1 103 ? 0.058 7.605 17.370 1.00 92.44 103 GLY A C 1
ATOM 824 O O . GLY A 1 103 ? -0.833 8.441 17.322 1.00 92.44 103 GLY A O 1
ATOM 825 N N . THR A 1 104 ? 0.498 6.987 16.273 1.00 92.81 104 THR A N 1
ATOM 826 C CA . THR A 1 104 ? -0.091 7.187 14.940 1.00 92.81 104 THR A CA 1
ATOM 827 C C . THR A 1 104 ? -1.240 6.209 14.702 1.00 92.81 104 THR A C 1
ATOM 829 O O . THR A 1 104 ? -2.315 6.597 14.246 1.00 92.81 104 THR A O 1
ATOM 832 N N . LEU A 1 105 ? -1.033 4.931 15.035 1.00 95.88 105 LEU A N 1
ATOM 833 C CA . LEU A 1 105 ? -1.979 3.867 14.709 1.00 95.88 105 LEU A CA 1
ATOM 834 C C . LEU A 1 105 ? -3.303 3.995 15.469 1.00 95.88 105 LEU A C 1
ATOM 836 O O . LEU A 1 105 ? -4.364 3.964 14.851 1.00 95.88 105 LEU A O 1
ATOM 840 N N . TYR A 1 106 ? -3.272 4.099 16.798 1.00 95.31 106 TYR A N 1
ATOM 841 C CA . TYR A 1 106 ? -4.504 3.999 17.588 1.00 95.31 106 TYR A CA 1
ATOM 842 C C . TYR A 1 106 ? -5.436 5.204 17.415 1.00 95.31 106 TYR A C 1
ATOM 844 O O . TYR A 1 106 ? -6.630 4.977 17.213 1.00 95.31 106 TYR A O 1
ATOM 852 N N . PRO A 1 107 ? -4.948 6.461 17.378 1.00 95.94 107 PRO A N 1
ATOM 853 C CA . PRO A 1 107 ? -5.805 7.595 17.034 1.00 95.94 107 PRO A CA 1
ATOM 854 C C . PRO A 1 107 ? -6.396 7.477 15.628 1.00 95.94 107 PRO A C 1
ATOM 856 O O . PRO A 1 107 ? -7.542 7.863 15.402 1.00 95.94 107 PRO A O 1
ATOM 859 N N . PHE A 1 108 ? -5.653 6.908 14.673 1.00 97.12 108 PHE A N 1
ATOM 860 C CA . PHE A 1 108 ? -6.184 6.648 13.339 1.00 97.12 108 PHE A CA 1
ATOM 861 C C . PHE A 1 108 ? -7.298 5.592 13.351 1.00 97.12 108 PHE A C 1
ATOM 863 O O . PHE A 1 108 ? -8.364 5.827 12.783 1.00 97.12 108 PHE A O 1
ATOM 870 N N . LEU A 1 109 ? -7.110 4.470 14.055 1.00 97.25 109 LEU A N 1
ATOM 871 C CA . LEU A 1 109 ? -8.151 3.449 14.219 1.00 97.25 109 LEU A CA 1
ATOM 872 C C . LEU A 1 109 ? -9.410 4.029 14.881 1.00 97.25 109 LEU A C 1
ATOM 874 O O . LEU A 1 109 ? -10.510 3.801 14.382 1.00 97.25 109 LEU A O 1
ATOM 878 N N . GLN A 1 110 ? -9.259 4.859 15.917 1.00 96.69 110 GLN A N 1
ATOM 879 C CA . GLN A 1 110 ? -10.385 5.562 16.543 1.00 96.69 110 GLN A CA 1
ATOM 880 C C . GLN A 1 110 ? -11.130 6.460 15.545 1.00 96.69 110 GLN A C 1
ATOM 882 O O . GLN A 1 110 ? -12.357 6.413 15.472 1.00 96.69 110 GLN A O 1
ATOM 887 N N . LYS A 1 111 ? -10.414 7.236 14.716 1.00 97.25 111 LYS A N 1
ATOM 888 C CA . LYS A 1 111 ? -11.031 8.060 13.658 1.00 97.25 111 LYS A CA 1
ATOM 889 C C . LYS A 1 111 ? -11.815 7.207 12.653 1.00 97.25 111 LYS A C 1
ATOM 891 O O . LYS A 1 111 ? -12.902 7.598 12.223 1.00 97.25 111 LYS A O 1
ATOM 896 N N . LEU A 1 112 ? -11.284 6.048 12.258 1.00 97.81 112 LEU A N 1
ATOM 897 C CA . LEU A 1 112 ? -11.971 5.129 11.346 1.00 97.81 112 LEU A CA 1
ATOM 898 C C . LEU A 1 112 ? -13.225 4.519 11.982 1.00 97.81 112 LEU A C 1
ATOM 900 O O . LEU A 1 112 ? -14.253 4.394 11.309 1.00 97.81 112 LEU A O 1
ATOM 904 N N . GLU A 1 113 ? -13.156 4.160 13.262 1.00 97.19 113 GLU A N 1
ATOM 905 C CA . GLU A 1 113 ? -14.273 3.597 14.020 1.00 97.19 113 GLU A CA 1
ATOM 906 C C . GLU A 1 113 ? -15.395 4.626 14.203 1.00 97.19 113 GLU A C 1
ATOM 908 O O . GLU A 1 113 ? -16.547 4.341 13.877 1.00 97.19 113 GLU A O 1
ATOM 913 N N . GLN A 1 114 ? -15.059 5.862 14.590 1.00 97.88 114 GLN A N 1
ATOM 914 C CA . GLN A 1 114 ? -16.008 6.981 14.683 1.00 97.88 114 GLN A CA 1
ATOM 915 C C . GLN A 1 114 ? -16.747 7.218 13.356 1.00 97.88 114 GLN A C 1
ATOM 917 O O . GLN A 1 114 ? -17.945 7.496 13.330 1.00 97.88 114 GLN A O 1
ATOM 922 N N . ARG A 1 115 ? -16.053 7.041 12.223 1.00 97.75 115 ARG A N 1
ATOM 923 C CA . ARG A 1 115 ? -16.634 7.144 10.871 1.00 97.75 115 ARG A CA 1
ATOM 924 C C . ARG A 1 115 ? -17.387 5.884 10.419 1.00 97.75 115 ARG A C 1
ATOM 926 O O . ARG A 1 115 ? -17.949 5.872 9.311 1.00 97.75 115 ARG A O 1
ATOM 933 N N . ARG A 1 116 ? -17.429 4.845 11.260 1.00 97.94 116 ARG A N 1
ATOM 934 C CA . ARG A 1 116 ? -18.001 3.510 11.008 1.00 97.94 116 ARG A CA 1
ATOM 935 C C . ARG A 1 116 ? -17.369 2.797 9.808 1.00 97.94 116 ARG A C 1
ATOM 937 O O . ARG A 1 116 ? -18.035 2.035 9.103 1.00 97.94 116 ARG A O 1
ATOM 944 N N . LEU A 1 117 ? -16.099 3.087 9.528 1.00 98.31 117 LEU A N 1
ATOM 945 C CA . LEU A 1 117 ? -15.328 2.437 8.463 1.00 98.31 117 LEU A CA 1
ATOM 946 C C . LEU A 1 117 ? -14.721 1.117 8.944 1.00 98.31 117 LEU A C 1
ATOM 948 O O . LEU A 1 117 ? -14.618 0.175 8.162 1.00 98.31 117 LEU A O 1
ATOM 952 N N . ILE A 1 118 ? -14.398 1.017 10.231 1.00 98.38 118 ILE A N 1
ATOM 953 C CA . ILE A 1 118 ? -13.979 -0.231 10.872 1.00 98.38 118 ILE A CA 1
ATOM 954 C C . ILE A 1 118 ? -14.924 -0.597 12.017 1.00 98.38 118 ILE A C 1
ATOM 956 O O . ILE A 1 118 ? -15.667 0.250 12.512 1.00 98.38 118 ILE A O 1
ATOM 960 N N . SER A 1 119 ? -14.881 -1.860 12.415 1.00 96.56 119 SER A N 1
ATOM 961 C CA . SER A 1 119 ? -15.469 -2.396 13.641 1.00 96.56 119 SER A CA 1
ATOM 962 C C . SER A 1 119 ? -14.386 -3.069 14.473 1.00 96.56 119 SER A C 1
ATOM 964 O O . SER A 1 119 ? -13.456 -3.653 13.910 1.00 96.56 119 SER A O 1
ATOM 966 N N . GLN A 1 120 ? -14.530 -3.017 15.796 1.00 94.38 120 GLN A N 1
ATOM 967 C CA . GLN A 1 120 ? -13.713 -3.788 16.725 1.00 94.38 120 GLN A CA 1
ATOM 968 C C . GLN A 1 120 ? -14.500 -4.975 17.287 1.00 94.38 120 GLN A C 1
ATOM 970 O O . GLN A 1 120 ? -15.703 -4.881 17.526 1.00 94.38 120 GLN A O 1
ATOM 975 N N . SER A 1 121 ? -13.815 -6.094 17.493 1.00 90.50 121 SER A N 1
ATOM 976 C CA . SER A 1 121 ? -14.348 -7.269 18.188 1.00 90.50 121 SER A CA 1
ATOM 977 C C . SER A 1 121 ? -13.344 -7.727 19.233 1.00 90.50 121 SER A C 1
ATOM 979 O O . SER A 1 121 ? -12.139 -7.745 18.966 1.00 90.50 121 SER A O 1
ATOM 981 N N . ASP A 1 122 ? -13.824 -8.053 20.430 1.00 87.44 122 ASP A N 1
ATOM 982 C CA . ASP A 1 122 ? -12.975 -8.607 21.478 1.00 87.44 122 ASP A CA 1
ATOM 983 C C . ASP A 1 122 ? -12.869 -10.124 21.294 1.00 87.44 122 ASP A C 1
ATOM 985 O O . ASP A 1 122 ? -13.868 -10.837 21.338 1.00 87.44 122 ASP A O 1
ATOM 989 N N . MET A 1 123 ? -11.649 -10.607 21.055 1.00 79.50 123 MET A N 1
ATOM 990 C CA . MET A 1 123 ? -11.327 -12.037 20.992 1.00 79.50 123 MET A CA 1
ATOM 991 C C . MET A 1 123 ? -10.462 -12.467 22.184 1.00 79.50 123 MET A C 1
ATOM 993 O O . MET A 1 123 ? -9.594 -13.339 22.065 1.00 79.50 123 MET A O 1
ATOM 997 N N . SER A 1 124 ? -10.606 -11.802 23.329 1.00 78.44 124 SER A N 1
ATOM 998 C CA . SER A 1 124 ? -9.868 -12.166 24.530 1.00 78.44 124 SER A CA 1
ATOM 999 C C . SER A 1 124 ? -10.269 -13.554 25.037 1.00 78.44 124 SER A C 1
ATOM 1001 O O . SER A 1 124 ? -11.423 -13.855 25.317 1.00 78.44 124 SER A O 1
ATOM 1003 N N . VAL A 1 125 ? -9.260 -14.411 25.193 1.00 67.62 125 VAL A N 1
ATOM 1004 C CA . VAL A 1 125 ? -9.331 -15.655 25.967 1.00 67.62 125 VAL A CA 1
ATOM 1005 C C . VAL A 1 125 ? -8.417 -15.438 27.176 1.00 67.62 125 VAL A C 1
ATOM 1007 O O . VAL A 1 125 ? -7.276 -15.894 27.200 1.00 67.62 125 VAL A O 1
ATOM 1010 N N . GLY A 1 126 ? -8.832 -14.569 28.106 1.00 68.31 126 GLY A N 1
ATOM 1011 C CA . GLY A 1 126 ? -8.056 -14.210 29.302 1.00 68.31 126 GLY A CA 1
ATOM 1012 C C . GLY A 1 126 ? -8.167 -12.738 29.719 1.00 68.31 126 GLY A C 1
ATOM 1013 O O . GLY A 1 126 ? -9.008 -11.999 29.229 1.00 68.31 126 GLY A O 1
ATOM 1014 N N . LYS A 1 127 ? -7.288 -12.294 30.630 1.00 67.50 127 LYS A N 1
ATOM 1015 C CA . LYS A 1 127 ? -7.375 -10.965 31.280 1.00 67.50 127 LYS A CA 1
ATOM 1016 C C . LYS A 1 127 ? -6.972 -9.767 30.406 1.00 67.50 127 LYS A C 1
ATOM 1018 O O . LYS A 1 127 ? -7.184 -8.632 30.818 1.00 67.50 127 LYS A O 1
ATOM 1023 N N . ARG A 1 128 ? -6.336 -9.984 29.246 1.00 69.50 128 ARG A N 1
ATOM 1024 C CA . ARG A 1 128 ? -5.919 -8.892 28.347 1.00 69.50 128 ARG A CA 1
ATOM 1025 C C . ARG A 1 128 ? -6.863 -8.813 27.146 1.00 69.50 128 ARG A C 1
ATOM 1027 O O . ARG A 1 128 ? -6.917 -9.796 26.401 1.00 69.50 128 ARG A O 1
ATOM 1034 N N . PRO A 1 129 ? -7.539 -7.670 26.925 1.00 69.44 129 PRO A N 1
ATOM 1035 C CA . PRO A 1 129 ? -8.403 -7.496 25.767 1.00 69.44 129 PRO A CA 1
ATOM 1036 C C . PRO A 1 129 ? -7.580 -7.652 24.487 1.00 69.44 129 PRO A C 1
ATOM 1038 O O . PRO A 1 129 ? -6.512 -7.050 24.334 1.00 69.44 129 PRO A O 1
ATOM 1041 N N . LYS A 1 130 ? -8.065 -8.489 23.568 1.00 82.56 130 LYS A N 1
ATOM 1042 C CA . LYS A 1 130 ? -7.453 -8.691 22.250 1.00 82.56 130 LYS A CA 1
ATOM 1043 C C . LYS A 1 130 ? -8.419 -8.172 21.204 1.00 82.56 130 LYS A C 1
ATOM 1045 O O . LYS A 1 130 ? -9.133 -8.938 20.562 1.00 82.56 130 LYS A O 1
ATOM 1050 N N . LEU A 1 131 ? -8.404 -6.855 21.034 1.00 90.56 131 LEU A N 1
ATOM 1051 C CA . LEU A 1 131 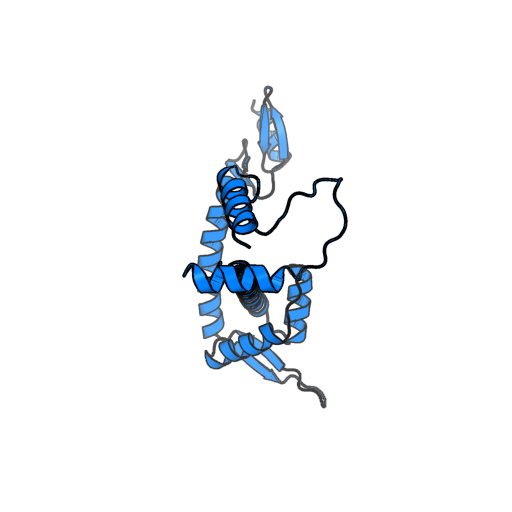? -9.222 -6.185 20.033 1.00 90.56 131 LEU A CA 1
ATOM 1052 C C . LEU A 1 131 ? -8.719 -6.527 18.631 1.00 90.56 131 LEU A C 1
ATOM 1054 O O . LEU A 1 131 ? -7.531 -6.379 18.321 1.00 90.56 131 LEU A O 1
ATOM 1058 N N . VAL A 1 132 ? -9.627 -7.018 17.799 1.00 94.88 132 VAL A N 1
ATOM 1059 C CA . VAL A 1 132 ? -9.437 -7.221 16.363 1.00 94.88 132 VAL A CA 1
ATOM 1060 C C . VAL A 1 132 ? -10.188 -6.130 15.635 1.00 94.88 132 VAL A C 1
ATOM 1062 O O . VAL A 1 132 ? -11.379 -5.942 15.875 1.00 94.88 132 VAL A O 1
ATOM 1065 N N . TYR A 1 133 ? -9.511 -5.474 14.704 1.00 97.25 133 TYR A N 1
ATOM 1066 C CA . TYR A 1 133 ? -10.098 -4.478 13.826 1.00 97.25 133 TYR A CA 1
ATOM 1067 C C . TYR A 1 133 ? -10.405 -5.104 12.469 1.00 97.25 133 TYR A C 1
ATOM 1069 O O . TYR A 1 133 ? -9.584 -5.831 11.908 1.00 97.25 133 TYR A O 1
ATOM 1077 N N . SER A 1 134 ? -11.581 -4.809 11.928 1.00 97.81 134 SER A N 1
ATOM 1078 C CA . SER A 1 134 ? -12.017 -5.270 10.610 1.00 97.81 134 SER A CA 1
ATOM 1079 C C . SER A 1 134 ? -12.751 -4.158 9.869 1.00 97.81 134 SER A C 1
ATOM 1081 O O . SER A 1 134 ? -13.424 -3.331 10.484 1.00 97.81 134 SER A O 1
ATOM 1083 N N . LEU A 1 135 ? -12.638 -4.111 8.538 1.00 98.31 135 LEU A N 1
ATOM 1084 C CA . LEU A 1 135 ? -13.437 -3.174 7.745 1.00 98.31 135 LEU A CA 1
ATOM 1085 C C . LEU A 1 135 ? -14.924 -3.543 7.816 1.00 98.31 135 LEU A C 1
ATOM 1087 O O . LEU A 1 135 ? -15.305 -4.710 7.669 1.00 98.31 135 LEU A O 1
ATOM 1091 N N . THR A 1 136 ? -15.778 -2.529 7.942 1.00 98.44 136 THR A N 1
ATOM 1092 C CA . THR A 1 136 ? -17.224 -2.681 7.746 1.00 98.44 136 THR A CA 1
ATOM 1093 C C . THR A 1 136 ? -17.555 -2.757 6.250 1.00 98.44 136 THR A C 1
ATOM 1095 O O . THR A 1 136 ? -16.703 -2.522 5.390 1.00 98.44 136 THR A O 1
ATOM 1098 N N . LYS A 1 137 ? -18.823 -3.016 5.893 1.00 98.06 137 LYS A N 1
ATOM 1099 C CA . LYS A 1 137 ? -19.283 -2.901 4.491 1.00 98.06 137 LYS A CA 1
ATOM 1100 C C . LYS A 1 137 ? -19.038 -1.495 3.918 1.00 98.06 137 LYS A C 1
ATOM 1102 O O . LYS A 1 137 ? -18.652 -1.362 2.761 1.00 98.06 137 LYS A O 1
ATOM 1107 N N . LYS A 1 138 ? -19.237 -0.450 4.734 1.00 98.06 138 LYS A N 1
ATOM 1108 C CA . LYS A 1 138 ? -18.953 0.947 4.367 1.00 98.06 138 LYS A CA 1
ATOM 1109 C C . LYS A 1 138 ? -17.449 1.177 4.207 1.00 98.06 138 LYS A C 1
ATOM 1111 O O . LYS A 1 138 ? -17.038 1.804 3.236 1.00 98.06 138 LYS A O 1
ATOM 1116 N N . GLY A 1 139 ? -16.650 0.635 5.129 1.00 98.12 139 GLY A N 1
ATOM 1117 C CA . GLY A 1 139 ? -15.189 0.657 5.071 1.00 98.12 139 GLY A CA 1
ATOM 1118 C C . GLY A 1 139 ? -14.640 0.078 3.779 1.00 98.12 139 GLY A C 1
ATOM 1119 O O . GLY A 1 139 ? -13.876 0.756 3.106 1.00 98.12 139 GLY A O 1
ATOM 1120 N N . ARG A 1 140 ? -15.099 -1.119 3.393 1.00 97.88 140 ARG A N 1
ATOM 1121 C CA . ARG A 1 140 ? -14.682 -1.787 2.150 1.00 97.88 140 ARG A CA 1
ATOM 1122 C C . ARG A 1 140 ? -14.944 -0.937 0.907 1.00 97.88 140 ARG A C 1
ATOM 1124 O O . ARG A 1 140 ? -14.018 -0.673 0.149 1.00 97.88 140 ARG A O 1
ATOM 1131 N N . LYS A 1 141 ? -16.164 -0.407 0.752 1.00 97.88 141 LYS A N 1
ATOM 1132 C CA . LYS A 1 141 ? -16.495 0.495 -0.370 1.00 97.88 141 LYS A CA 1
ATOM 1133 C C . LYS A 1 141 ? -15.615 1.749 -0.389 1.00 97.88 141 LYS A C 1
ATOM 1135 O O . LYS A 1 141 ? -15.189 2.199 -1.450 1.00 97.88 141 LYS A O 1
ATOM 1140 N N . PHE A 1 142 ? -15.342 2.323 0.785 1.00 97.44 142 PHE A N 1
ATOM 1141 C CA . PHE A 1 142 ? -14.461 3.483 0.908 1.00 97.44 142 PHE A CA 1
ATOM 1142 C C . PHE A 1 142 ? -13.023 3.153 0.482 1.00 97.44 142 PHE A C 1
ATOM 1144 O O . PHE A 1 142 ? -12.449 3.886 -0.325 1.00 97.44 142 PHE A O 1
ATOM 1151 N N . THR A 1 143 ? -12.455 2.051 0.983 1.00 96.81 143 THR A N 1
ATOM 1152 C CA . THR A 1 143 ? -11.087 1.632 0.654 1.00 96.81 143 THR A CA 1
ATOM 1153 C C . THR A 1 143 ? -10.948 1.245 -0.812 1.00 96.81 143 THR A C 1
ATOM 1155 O O . THR A 1 143 ? -9.978 1.645 -1.437 1.00 96.81 143 THR A O 1
ATOM 1158 N N . GLU A 1 144 ? -11.935 0.571 -1.408 1.00 96.44 144 GLU A N 1
ATOM 1159 C CA . GLU A 1 144 ? -11.940 0.244 -2.842 1.00 96.44 144 GLU A CA 1
ATOM 1160 C C . GLU A 1 144 ? -11.853 1.501 -3.721 1.00 96.44 144 GLU A C 1
ATOM 1162 O O . GLU A 1 144 ? -11.037 1.570 -4.642 1.00 96.44 144 GLU A O 1
ATOM 1167 N N . GLY A 1 145 ? -12.660 2.526 -3.426 1.00 96.81 145 GLY A N 1
ATOM 1168 C CA . GLY A 1 145 ? -12.605 3.797 -4.154 1.00 96.81 145 GLY A CA 1
ATOM 1169 C C . GLY A 1 145 ? -11.288 4.545 -3.934 1.00 96.81 145 GLY A C 1
ATOM 1170 O O . GLY A 1 145 ? -10.740 5.141 -4.864 1.00 96.81 145 GLY A O 1
ATOM 1171 N N . LEU A 1 146 ? -10.754 4.501 -2.712 1.00 95.69 146 LEU A N 1
ATOM 1172 C CA . LEU A 1 146 ? -9.460 5.089 -2.379 1.00 95.69 146 LEU A CA 1
ATOM 1173 C C . LEU A 1 146 ? -8.310 4.398 -3.133 1.00 95.69 146 LEU A C 1
ATOM 1175 O O . LEU A 1 146 ? -7.516 5.087 -3.770 1.00 95.69 146 LEU A O 1
ATOM 1179 N N . PHE A 1 147 ? -8.264 3.065 -3.134 1.00 96.12 147 PHE A N 1
ATOM 1180 C CA . PHE A 1 147 ? -7.238 2.287 -3.830 1.00 96.12 147 PHE A CA 1
ATOM 1181 C C . PHE A 1 147 ? -7.327 2.432 -5.340 1.00 96.12 147 PHE A C 1
ATOM 1183 O O . PHE A 1 147 ? -6.293 2.526 -5.986 1.00 96.12 147 PHE A O 1
ATOM 1190 N N . ARG A 1 148 ? -8.532 2.536 -5.911 1.00 96.00 148 ARG A N 1
ATOM 1191 C CA . ARG A 1 148 ? -8.693 2.804 -7.346 1.00 96.00 148 ARG A CA 1
ATOM 1192 C C . ARG A 1 148 ? -8.042 4.124 -7.758 1.00 96.00 148 ARG A C 1
ATOM 1194 O O . ARG A 1 148 ? -7.330 4.167 -8.754 1.00 96.00 148 ARG A O 1
ATOM 1201 N N . ARG A 1 149 ? -8.268 5.194 -6.988 1.00 94.81 149 ARG A N 1
ATOM 1202 C CA . ARG A 1 149 ? -7.647 6.504 -7.245 1.00 94.81 149 ARG A CA 1
ATOM 1203 C C . ARG A 1 149 ? -6.133 6.446 -7.083 1.00 94.81 149 ARG A C 1
ATOM 1205 O O . ARG A 1 149 ? -5.417 6.971 -7.925 1.00 94.81 149 ARG A O 1
ATOM 1212 N N . PHE A 1 150 ? -5.658 5.775 -6.036 1.00 94.81 150 PHE A N 1
ATOM 1213 C CA . PHE A 1 150 ? -4.226 5.596 -5.816 1.00 94.81 150 PHE A CA 1
ATOM 1214 C C . PHE A 1 150 ? -3.568 4.807 -6.953 1.00 94.81 150 PHE A C 1
ATOM 1216 O O . PHE A 1 150 ? -2.574 5.261 -7.504 1.00 94.81 150 PHE A O 1
ATOM 1223 N N . ALA A 1 151 ? -4.174 3.697 -7.377 1.00 93.44 151 ALA A N 1
ATOM 1224 C CA . ALA A 1 151 ? -3.688 2.878 -8.481 1.00 93.44 151 ALA A CA 1
ATOM 1225 C C . ALA A 1 151 ? -3.586 3.668 -9.792 1.00 93.44 151 ALA A C 1
ATOM 1227 O O . ALA A 1 151 ? -2.608 3.501 -10.509 1.00 93.44 151 ALA A O 1
ATOM 1228 N N . ALA A 1 152 ? -4.544 4.555 -10.085 1.00 92.69 152 ALA A N 1
ATOM 1229 C CA . ALA A 1 152 ? -4.471 5.422 -11.260 1.00 92.69 152 ALA A CA 1
ATOM 1230 C C . ALA A 1 152 ? -3.257 6.366 -11.202 1.00 92.69 152 ALA A C 1
ATOM 1232 O O . ALA A 1 152 ? -2.513 6.462 -12.172 1.00 92.69 152 ALA A O 1
ATOM 1233 N N . MET A 1 153 ? -3.009 6.999 -10.049 1.00 93.88 153 MET A N 1
ATOM 1234 C CA . MET A 1 153 ? -1.832 7.857 -9.864 1.00 93.88 153 MET A CA 1
ATOM 1235 C C . MET A 1 153 ? -0.525 7.066 -9.994 1.00 93.88 153 MET A C 1
ATOM 1237 O O . MET A 1 153 ? 0.396 7.493 -10.687 1.00 93.88 153 MET A O 1
ATOM 1241 N N . THR A 1 154 ? -0.443 5.894 -9.356 1.00 93.94 154 THR A N 1
ATOM 1242 C CA . THR A 1 154 ? 0.739 5.027 -9.434 1.00 93.94 154 THR A CA 1
ATOM 1243 C C . THR A 1 154 ? 0.975 4.526 -10.858 1.00 93.94 154 THR A C 1
ATOM 1245 O O . THR A 1 154 ? 2.118 4.494 -11.304 1.00 93.94 154 THR A O 1
ATOM 1248 N N . ALA A 1 155 ? -0.085 4.184 -11.594 1.00 91.00 155 ALA A N 1
ATOM 1249 C CA . ALA A 1 155 ? 0.017 3.771 -12.987 1.00 91.00 155 ALA A CA 1
ATOM 1250 C C . ALA A 1 155 ? 0.623 4.882 -13.851 1.00 91.00 155 ALA A C 1
ATOM 1252 O O . ALA A 1 155 ? 1.586 4.614 -14.560 1.00 91.00 155 ALA A O 1
ATOM 1253 N N . SER A 1 156 ? 0.154 6.129 -13.725 1.00 93.31 156 SER A N 1
ATOM 1254 C CA . SER A 1 156 ? 0.718 7.265 -14.470 1.00 93.31 156 SER A CA 1
ATOM 1255 C C . SER A 1 156 ? 2.193 7.526 -14.152 1.00 93.31 156 SER A C 1
ATOM 1257 O O . SER A 1 156 ? 2.942 7.938 -15.032 1.00 93.31 156 SER A O 1
ATOM 1259 N N . ALA A 1 157 ? 2.625 7.276 -12.913 1.00 93.56 157 ALA A N 1
ATOM 1260 C CA . ALA A 1 157 ? 4.026 7.424 -12.524 1.00 93.56 157 ALA A CA 1
ATOM 1261 C C . ALA A 1 157 ? 4.922 6.299 -13.076 1.00 93.56 157 ALA A C 1
ATOM 1263 O O . ALA A 1 157 ? 6.084 6.534 -13.397 1.00 93.56 157 ALA A O 1
ATOM 1264 N N . ILE A 1 158 ? 4.393 5.076 -13.178 1.00 93.25 158 ILE A N 1
ATOM 1265 C CA . ILE A 1 158 ? 5.141 3.888 -13.610 1.00 93.25 158 ILE A CA 1
ATOM 1266 C C . ILE A 1 158 ? 5.147 3.727 -15.132 1.00 93.25 158 ILE A C 1
ATOM 1268 O O . ILE A 1 158 ? 6.133 3.251 -15.687 1.00 93.25 158 ILE A O 1
ATOM 1272 N N . GLU A 1 159 ? 4.069 4.099 -15.816 1.00 90.94 159 GLU A N 1
ATOM 1273 C CA . GLU A 1 159 ? 3.866 3.858 -17.247 1.00 90.94 159 GLU A CA 1
ATOM 1274 C C . GLU A 1 159 ? 5.027 4.325 -18.149 1.00 90.94 159 GLU A C 1
ATOM 1276 O O . GLU A 1 159 ? 5.417 3.545 -19.021 1.00 90.94 159 GLU A O 1
ATOM 1281 N N . PRO A 1 160 ? 5.666 5.492 -17.918 1.00 90.44 160 PRO A N 1
ATOM 1282 C CA . PRO A 1 160 ? 6.832 5.923 -18.696 1.00 90.44 160 PRO A CA 1
ATOM 1283 C C . PRO A 1 160 ? 8.063 5.015 -18.552 1.00 90.44 160 PRO A C 1
ATOM 1285 O O . PRO A 1 160 ? 8.945 5.042 -19.403 1.00 90.44 160 PRO A O 1
ATOM 1288 N N . SER A 1 161 ? 8.140 4.226 -17.477 1.00 90.25 161 SER A N 1
ATOM 1289 C CA . SER A 1 161 ? 9.252 3.305 -17.198 1.00 90.25 161 SER A CA 1
ATOM 1290 C C . SER A 1 161 ? 9.032 1.884 -17.728 1.00 90.25 161 SER A C 1
ATOM 1292 O O . SER A 1 161 ? 9.870 1.012 -17.507 1.00 90.25 161 SER A O 1
ATOM 1294 N N . LEU A 1 162 ? 7.901 1.618 -18.390 1.00 93.31 162 LEU A N 1
ATOM 1295 C CA . LEU A 1 162 ? 7.587 0.284 -18.894 1.00 93.31 162 LEU A CA 1
ATOM 1296 C C . LEU A 1 162 ? 8.288 0.017 -20.224 1.00 93.31 162 LEU A C 1
ATOM 1298 O O . LEU A 1 162 ? 8.165 0.783 -21.179 1.00 93.31 162 LEU A O 1
ATOM 1302 N N . GLU A 1 163 ? 8.944 -1.133 -20.322 1.00 92.06 163 GLU A N 1
ATOM 1303 C CA . GLU A 1 163 ? 9.526 -1.598 -21.579 1.00 92.06 163 GLU A CA 1
ATOM 1304 C C . GLU A 1 163 ? 8.475 -2.348 -22.395 1.00 92.06 163 GLU A C 1
ATOM 1306 O O . GLU A 1 163 ? 7.704 -3.140 -21.852 1.00 92.06 163 GLU A O 1
ATOM 1311 N N . THR A 1 164 ? 8.449 -2.134 -23.710 1.00 94.25 164 THR A N 1
ATOM 1312 C CA . THR A 1 164 ? 7.550 -2.871 -24.607 1.00 94.25 164 THR A CA 1
ATOM 1313 C C . THR A 1 164 ? 8.310 -4.005 -25.279 1.00 94.25 164 THR A C 1
ATOM 1315 O O . THR A 1 164 ? 9.335 -3.781 -25.917 1.00 94.25 164 THR A O 1
ATOM 1318 N N . CYS A 1 165 ? 7.795 -5.227 -25.150 1.00 95.88 165 CYS A N 1
ATOM 1319 C CA . CYS A 1 165 ? 8.363 -6.407 -25.786 1.00 95.88 165 CYS A CA 1
ATOM 1320 C C . CYS A 1 165 ? 8.342 -6.272 -27.315 1.00 95.88 165 CYS A C 1
ATOM 1322 O O . CYS A 1 165 ? 7.266 -6.165 -27.905 1.00 95.88 165 CYS A O 1
ATOM 1324 N N . ALA A 1 166 ? 9.505 -6.385 -27.959 1.00 94.94 166 ALA A N 1
ATOM 1325 C CA . ALA A 1 166 ? 9.635 -6.294 -29.415 1.00 94.94 166 ALA A CA 1
ATOM 1326 C C . ALA A 1 166 ? 8.918 -7.424 -30.180 1.00 94.94 166 ALA A C 1
ATOM 1328 O O . ALA A 1 166 ? 8.572 -7.257 -31.345 1.00 94.94 166 ALA A O 1
ATOM 1329 N N . CYS A 1 167 ? 8.675 -8.569 -29.531 1.00 95.62 167 CYS A N 1
ATOM 1330 C CA . CYS A 1 167 ? 8.010 -9.717 -30.150 1.00 95.62 167 CYS A CA 1
ATOM 1331 C C . CYS A 1 167 ? 6.481 -9.678 -30.031 1.00 95.62 167 CYS A C 1
ATOM 1333 O O . CYS A 1 167 ? 5.790 -9.940 -31.008 1.00 95.62 167 CYS A O 1
ATOM 1335 N N . CYS A 1 168 ? 5.943 -9.421 -28.834 1.00 95.38 168 CYS A N 1
ATOM 1336 C CA . CYS A 1 168 ? 4.509 -9.584 -28.553 1.00 95.38 168 CYS A CA 1
ATOM 1337 C C . CYS A 1 168 ? 3.798 -8.294 -28.123 1.00 95.38 168 CYS A C 1
ATOM 1339 O O . CYS A 1 168 ? 2.598 -8.324 -27.872 1.00 95.38 168 CYS A O 1
ATOM 1341 N N . GLY A 1 169 ? 4.519 -7.177 -27.983 1.00 94.06 169 GLY A N 1
ATOM 1342 C CA . GLY A 1 169 ? 3.946 -5.885 -27.594 1.00 94.06 169 GLY A CA 1
ATOM 1343 C C . GLY A 1 169 ? 3.530 -5.760 -26.123 1.00 94.06 169 GLY A C 1
ATOM 1344 O O . GLY A 1 169 ? 3.025 -4.715 -25.720 1.00 94.06 169 GLY A O 1
ATOM 1345 N N . VAL A 1 170 ? 3.738 -6.787 -25.290 1.00 95.94 170 VAL A N 1
ATOM 1346 C CA . VAL A 1 170 ? 3.460 -6.711 -23.844 1.00 95.94 170 VAL A CA 1
ATOM 1347 C C . VAL A 1 170 ? 4.365 -5.672 -23.180 1.00 95.94 170 VAL A C 1
ATOM 1349 O O . VAL A 1 170 ? 5.573 -5.661 -23.420 1.00 95.94 170 VAL A O 1
ATOM 1352 N N . ARG A 1 171 ? 3.786 -4.844 -22.302 1.00 93.94 171 ARG A N 1
ATOM 1353 C CA . ARG A 1 171 ? 4.513 -3.879 -21.467 1.00 93.94 171 ARG A CA 1
ATOM 1354 C C . ARG A 1 171 ? 4.945 -4.521 -20.155 1.00 93.94 171 ARG A C 1
ATOM 1356 O O . ARG A 1 171 ? 4.105 -5.047 -19.426 1.00 93.94 171 ARG A O 1
ATOM 1363 N N . VAL A 1 172 ? 6.236 -4.477 -19.859 1.00 93.25 172 VAL A N 1
ATOM 1364 C CA . VAL A 1 172 ? 6.849 -5.180 -18.731 1.00 93.25 172 VAL A CA 1
ATOM 1365 C C . VAL A 1 172 ? 7.279 -4.169 -17.677 1.00 93.25 172 VAL A C 1
ATOM 1367 O O . VAL A 1 172 ? 8.043 -3.247 -17.956 1.00 93.25 172 VAL A O 1
ATOM 1370 N N . TYR A 1 173 ? 6.777 -4.351 -16.458 1.00 90.75 173 TYR A N 1
ATOM 1371 C CA . TYR A 1 173 ? 7.226 -3.601 -15.289 1.00 90.75 173 TYR A CA 1
ATOM 1372 C C . TYR A 1 173 ? 8.409 -4.315 -14.631 1.00 90.75 173 TYR A C 1
ATOM 1374 O O . TYR A 1 173 ? 8.348 -5.524 -14.423 1.00 90.75 173 TYR A O 1
ATOM 1382 N N . GLY A 1 174 ? 9.455 -3.567 -14.268 1.00 81.31 174 GLY A N 1
ATOM 1383 C CA . GLY A 1 174 ? 10.631 -4.113 -13.578 1.00 81.31 174 GLY A CA 1
ATOM 1384 C C . GLY A 1 174 ? 11.700 -4.728 -14.490 1.00 81.31 174 GLY A C 1
ATOM 1385 O O . GLY A 1 174 ? 12.626 -5.348 -13.975 1.00 81.31 174 GLY A O 1
ATOM 1386 N N . GLY A 1 175 ? 11.591 -4.522 -15.808 1.00 81.19 175 GLY A N 1
ATOM 1387 C CA . GLY A 1 175 ? 12.569 -4.962 -16.807 1.00 81.19 175 GLY A CA 1
ATOM 1388 C C . GLY A 1 175 ? 12.219 -6.303 -17.457 1.00 81.19 175 GLY A C 1
ATOM 1389 O O . GLY A 1 175 ? 11.799 -7.250 -16.791 1.00 81.19 175 GLY A O 1
ATOM 1390 N N . GLY A 1 176 ? 12.354 -6.361 -18.782 1.00 89.06 176 GLY A N 1
ATOM 1391 C CA . GLY A 1 176 ? 12.220 -7.583 -19.570 1.00 89.06 176 GLY A CA 1
ATOM 1392 C C . GLY A 1 176 ? 13.508 -8.411 -19.649 1.00 89.06 176 GLY A C 1
ATOM 1393 O O . GLY A 1 176 ? 14.490 -8.168 -18.958 1.00 89.06 176 GLY A O 1
ATOM 1394 N N . HIS A 1 177 ? 13.494 -9.419 -20.516 1.00 94.62 177 HIS A N 1
ATOM 1395 C CA . HIS A 1 177 ? 14.685 -10.099 -21.019 1.00 94.62 177 HIS A CA 1
ATOM 1396 C C . HIS A 1 177 ? 15.262 -9.296 -22.185 1.00 94.62 177 HIS A C 1
ATOM 1398 O O . HIS A 1 177 ? 14.539 -9.032 -23.146 1.00 94.62 177 HIS A O 1
ATOM 1404 N N . HIS A 1 178 ? 16.543 -8.945 -22.142 1.00 95.38 178 HIS A N 1
ATOM 1405 C CA . HIS A 1 178 ? 17.184 -8.138 -23.184 1.00 95.38 178 HIS A CA 1
ATOM 1406 C C . HIS A 1 178 ? 18.127 -8.983 -24.030 1.00 95.38 178 HIS A C 1
ATOM 1408 O O . HIS A 1 178 ? 18.928 -9.749 -23.497 1.00 95.38 178 HIS A O 1
ATOM 1414 N N . GLU A 1 179 ? 18.063 -8.822 -25.350 1.00 94.94 179 GLU A N 1
ATOM 1415 C CA . GLU A 1 179 ? 19.023 -9.433 -26.272 1.00 94.94 179 GLU A CA 1
ATOM 1416 C C . GLU A 1 179 ? 19.440 -8.462 -27.365 1.00 94.94 179 GLU A C 1
ATOM 1418 O O . GLU A 1 179 ? 18.670 -7.597 -27.784 1.00 94.94 179 GLU A O 1
ATOM 1423 N N . GLU A 1 180 ? 20.655 -8.652 -27.868 1.00 95.06 180 GLU A N 1
ATOM 1424 C CA . GLU A 1 180 ? 21.116 -7.960 -29.059 1.00 95.06 180 GLU A CA 1
ATOM 1425 C C . GLU A 1 180 ? 20.547 -8.632 -30.318 1.00 95.06 180 GLU A C 1
ATOM 1427 O O . GLU A 1 180 ? 20.697 -9.845 -30.525 1.00 95.06 180 GLU A O 1
ATOM 1432 N N . VAL A 1 181 ? 19.871 -7.836 -31.149 1.00 92.31 181 VAL A N 1
ATOM 1433 C CA . VAL A 1 181 ? 19.333 -8.226 -32.457 1.00 92.31 181 VAL A CA 1
ATOM 1434 C C . VAL A 1 181 ? 19.686 -7.129 -33.458 1.00 92.31 181 VAL A C 1
ATOM 1436 O O . VAL A 1 181 ? 19.326 -5.969 -33.263 1.00 92.31 181 VAL A O 1
ATOM 1439 N N . GLY A 1 182 ? 20.426 -7.474 -34.516 1.00 88.31 182 GLY A N 1
ATOM 1440 C CA . GLY A 1 182 ? 20.823 -6.510 -35.551 1.00 88.31 182 GLY A CA 1
ATOM 1441 C C . GLY A 1 182 ? 21.611 -5.305 -35.015 1.00 88.31 182 GLY A C 1
ATOM 1442 O O . GLY A 1 182 ? 21.384 -4.183 -35.463 1.00 88.31 182 GLY A O 1
ATOM 1443 N N . GLY A 1 183 ? 22.480 -5.515 -34.018 1.00 91.56 183 GLY A N 1
ATOM 1444 C CA . GLY A 1 183 ? 23.296 -4.459 -33.404 1.00 91.56 183 GLY A CA 1
ATOM 1445 C C . GLY A 1 183 ? 22.546 -3.533 -32.438 1.00 91.56 183 GLY A C 1
ATOM 1446 O O . GLY A 1 183 ? 23.074 -2.491 -32.055 1.00 91.56 183 GLY A O 1
ATOM 1447 N N . LYS A 1 184 ? 21.303 -3.864 -32.059 1.00 92.38 184 LYS A N 1
ATOM 1448 C CA . LYS A 1 184 ? 20.503 -3.101 -31.089 1.00 92.38 184 LYS A CA 1
ATOM 1449 C C . LYS A 1 184 ? 20.078 -3.991 -29.931 1.00 92.38 184 LYS A C 1
ATOM 1451 O O . LYS A 1 184 ? 19.643 -5.120 -30.144 1.00 92.38 184 LYS A O 1
ATOM 1456 N N . ILE A 1 185 ? 20.146 -3.460 -28.711 1.00 93.69 185 ILE A N 1
ATOM 1457 C CA . ILE A 1 185 ? 19.574 -4.114 -27.532 1.00 93.69 185 ILE A CA 1
ATOM 1458 C C . ILE A 1 185 ? 18.056 -3.947 -27.595 1.00 93.69 185 ILE A C 1
ATOM 1460 O O . ILE A 1 185 ? 17.546 -2.827 -27.604 1.00 93.69 185 ILE A O 1
ATOM 1464 N N . MET A 1 186 ? 17.338 -5.064 -27.650 1.00 94.25 186 MET A N 1
ATOM 1465 C CA . MET A 1 186 ? 15.880 -5.101 -27.665 1.00 94.25 186 MET A CA 1
ATOM 1466 C C . MET A 1 186 ? 15.356 -5.733 -26.378 1.00 94.25 186 MET A C 1
ATOM 1468 O O . MET A 1 186 ? 15.923 -6.708 -25.886 1.00 94.25 186 MET A O 1
ATOM 1472 N N .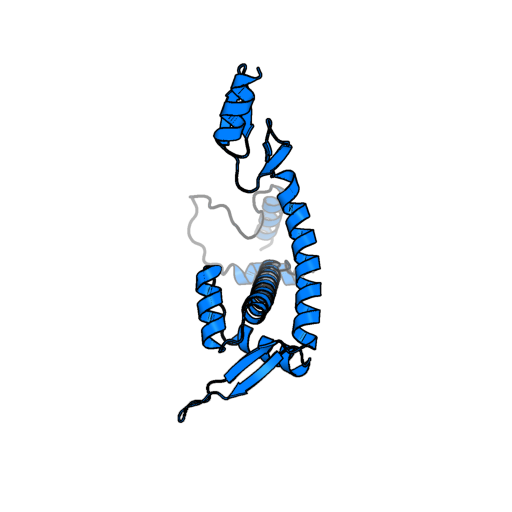 ALA A 1 187 ? 14.259 -5.188 -25.851 1.00 95.25 187 ALA A N 1
ATOM 1473 C CA . ALA A 1 187 ? 13.566 -5.734 -24.690 1.00 95.25 187 ALA A CA 1
ATOM 1474 C C . ALA A 1 187 ? 12.486 -6.739 -25.120 1.00 95.25 187 ALA A C 1
ATOM 1476 O O . ALA A 1 187 ? 11.732 -6.517 -26.072 1.00 95.25 187 ALA A O 1
ATOM 1477 N N . PHE A 1 188 ? 12.373 -7.836 -24.379 1.00 96.69 188 PHE A N 1
ATOM 1478 C CA . PHE A 1 188 ? 11.384 -8.891 -24.568 1.00 96.69 188 PHE A CA 1
ATOM 1479 C C . PHE A 1 188 ? 10.723 -9.231 -23.236 1.00 96.69 188 PHE A C 1
ATOM 1481 O O . PHE A 1 188 ? 11.348 -9.158 -22.188 1.00 96.69 188 PHE A O 1
ATOM 1488 N N . CYS A 1 189 ? 9.470 -9.683 -23.232 1.00 96.06 189 CYS A N 1
ATOM 1489 C CA . CYS A 1 189 ? 8.829 -10.087 -21.976 1.00 96.06 189 CYS A CA 1
ATOM 1490 C C . CYS A 1 189 ? 9.422 -11.371 -21.375 1.00 96.06 189 CYS A C 1
ATOM 1492 O O . CYS A 1 189 ? 9.262 -11.617 -20.184 1.00 96.06 189 CYS A O 1
ATOM 1494 N N . CYS A 1 190 ? 10.082 -12.206 -22.185 1.00 95.56 190 CYS A N 1
ATOM 1495 C CA . CYS A 1 190 ? 10.775 -13.413 -21.742 1.00 95.56 190 CYS A CA 1
ATOM 1496 C C . CYS A 1 190 ? 11.752 -13.923 -22.815 1.00 95.56 190 CYS A C 1
ATOM 1498 O O . CYS A 1 190 ? 11.669 -13.541 -23.986 1.00 95.56 190 CYS A O 1
ATOM 1500 N N . ARG A 1 191 ? 12.606 -14.884 -22.438 1.00 95.94 191 ARG A N 1
ATOM 1501 C CA . ARG A 1 191 ? 13.531 -15.576 -23.356 1.00 95.94 191 ARG A CA 1
ATOM 1502 C C . ARG A 1 191 ? 12.844 -16.251 -24.551 1.00 95.94 191 ARG A C 1
ATOM 1504 O O . ARG A 1 191 ? 13.436 -16.371 -25.616 1.00 95.94 191 ARG A O 1
ATOM 1511 N N . HIS A 1 192 ? 11.596 -16.707 -24.395 1.00 97.06 192 HIS A N 1
ATOM 1512 C CA . HIS A 1 192 ? 10.873 -17.368 -25.487 1.00 97.06 192 HIS A CA 1
ATOM 1513 C C . HIS A 1 192 ? 10.434 -16.362 -26.553 1.00 97.06 192 HIS A C 1
ATOM 1515 O O . HIS A 1 192 ? 10.508 -16.675 -27.735 1.00 97.06 192 HIS A O 1
ATOM 1521 N N . CYS A 1 193 ? 10.043 -15.148 -26.152 1.00 96.56 193 CYS A N 1
ATOM 1522 C CA . CYS A 1 193 ? 9.763 -14.063 -27.088 1.00 96.56 193 CYS A CA 1
ATOM 1523 C C . CYS A 1 193 ? 11.021 -13.624 -27.839 1.00 96.56 193 CYS A C 1
ATOM 1525 O O . CYS A 1 193 ? 10.953 -13.437 -29.048 1.00 96.56 193 CYS A O 1
ATOM 1527 N N . ALA A 1 194 ? 12.166 -13.531 -27.160 1.00 96.56 194 ALA A N 1
ATOM 1528 C CA . ALA A 1 194 ? 13.436 -13.234 -27.822 1.00 96.56 194 ALA A CA 1
ATOM 1529 C C . ALA A 1 194 ? 13.808 -14.314 -28.854 1.00 96.56 194 ALA A C 1
ATOM 1531 O O . ALA A 1 194 ? 14.066 -14.010 -30.018 1.00 96.56 194 ALA A O 1
ATOM 1532 N N . ALA A 1 195 ? 13.733 -15.590 -28.459 1.00 95.75 195 ALA A N 1
ATOM 1533 C CA . ALA A 1 195 ? 14.007 -16.713 -29.351 1.00 95.75 195 ALA A CA 1
ATOM 1534 C C . ALA A 1 195 ? 13.028 -16.788 -30.535 1.00 95.75 195 ALA A C 1
ATOM 1536 O O . ALA A 1 195 ? 13.440 -17.106 -31.646 1.00 95.75 195 ALA A O 1
ATOM 1537 N N . ALA A 1 196 ? 11.740 -16.512 -30.313 1.00 96.31 196 ALA A N 1
ATOM 1538 C CA . ALA A 1 196 ? 10.739 -16.483 -31.376 1.00 96.31 196 ALA A CA 1
ATOM 1539 C C . ALA A 1 196 ? 11.006 -15.346 -32.370 1.00 96.31 196 ALA A C 1
ATOM 1541 O O . ALA A 1 196 ? 10.962 -15.584 -33.573 1.00 96.31 196 ALA A O 1
ATOM 1542 N N . PHE A 1 197 ? 11.343 -14.153 -31.873 1.00 95.75 197 PHE A N 1
ATOM 1543 C CA . PHE A 1 197 ? 11.674 -12.993 -32.700 1.00 95.75 197 PHE A CA 1
ATOM 1544 C C . PHE A 1 197 ? 12.887 -13.265 -33.596 1.00 95.75 197 PHE A C 1
ATOM 1546 O O . PHE A 1 197 ? 12.805 -13.094 -34.806 1.00 95.75 197 PHE A O 1
ATOM 1553 N N . LYS A 1 198 ? 13.966 -13.817 -33.026 1.00 93.62 198 LYS A N 1
ATOM 1554 C CA . LYS A 1 198 ? 15.192 -14.177 -33.762 1.00 93.62 198 LYS A CA 1
ATOM 1555 C C . LYS A 1 198 ? 15.006 -15.247 -34.838 1.00 93.62 198 LYS A C 1
ATOM 1557 O O . LYS A 1 198 ? 15.858 -15.383 -35.699 1.00 93.62 198 LYS A O 1
ATOM 1562 N N . ARG A 1 199 ? 13.939 -16.049 -34.774 1.00 93.25 199 ARG A N 1
ATOM 1563 C CA . ARG A 1 199 ? 13.614 -17.024 -35.832 1.00 93.25 199 ARG A CA 1
ATOM 1564 C C . ARG A 1 199 ? 12.893 -16.383 -37.020 1.00 93.25 199 ARG A C 1
ATOM 1566 O O . ARG A 1 199 ? 12.758 -17.040 -38.045 1.00 93.25 199 ARG A O 1
ATOM 1573 N N . GLN A 1 200 ? 12.362 -15.172 -36.849 1.00 84.81 200 GLN A N 1
ATOM 1574 C CA . GLN A 1 200 ? 11.544 -14.470 -37.843 1.00 84.81 200 GLN A CA 1
ATOM 1575 C C . GLN A 1 200 ? 12.311 -13.357 -38.573 1.00 84.81 200 GLN A C 1
ATOM 1577 O O . GLN A 1 200 ? 11.902 -12.974 -39.666 1.00 84.81 200 GLN A O 1
ATOM 1582 N N . THR A 1 201 ? 13.388 -12.846 -37.975 1.00 76.69 201 THR A N 1
ATOM 1583 C CA . THR A 1 201 ? 14.349 -11.887 -38.556 1.00 76.69 201 THR A CA 1
ATOM 1584 C C . THR A 1 201 ? 15.586 -12.587 -39.081 1.00 76.69 201 THR A C 1
ATOM 1586 O O . THR A 1 201 ? 16.031 -12.230 -40.190 1.00 76.69 201 THR A O 1
#

Secondary structure (DSSP, 8-state):
-HHHHHHHHHHHHTTS--SS-PPPPS--------HHHHHHHHHHHH-PPPPP-HHHHHHHHHHHHHHHHHHHHHHHHHHH--EEHHHHHHHHHHHHSPPPPHHHHHHHHHHHHHTTSEEEEE--SSSS--EEEEE-HHHHHHHHHHHHHHHHHHHHHHGGGPEEPTTT--EETT--EEEEETTEEEEESSHHHHHHHH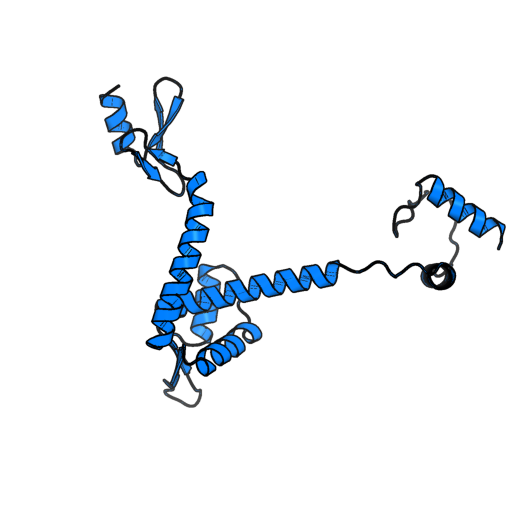TT-